Protein AF-A0A151ISH1-F1 (afdb_monomer)

Secondary structure (DSSP, 8-state):
--------PPPEEEE-TT-EEEEEEEES-TT-SEEEE-----STTEEE--EEEEEETTEEEEEEEE-SSS-EEEE--EE-PBPHHHHHH--SSS----------SHHHHHHHHHHTTSS-----PPPP-------------------------------------------S--S-----------TT--EEEEEE-S-GGG--SEEEEEEETT--B-SHHHHHHHHTT-S----SPPTT-EEEEEEGGGEEEEEEEEESSTTS---HHHHHHHHHHHHHHHHHTT-SEEEEE---BTTB-HHHHHHHHHHHHTTS-EEEEEE--------GGGGGGG-

Sequence (339 aa):
MTREQILFRTPRGDYSTRSRSTFYLRVKNNDITTG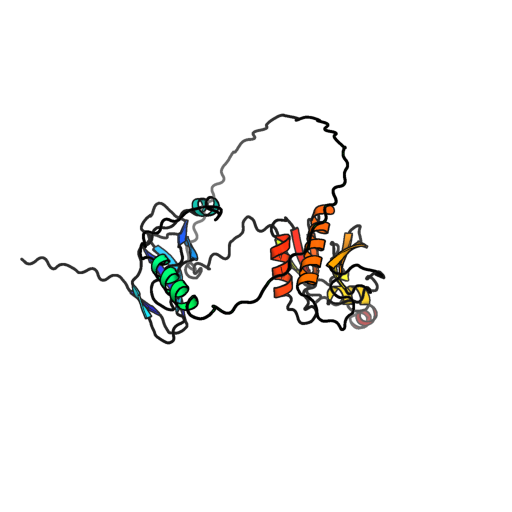YVPSLSVCDGIYLGDALVTNRDGKAFLQIINTTDAEKEIAVPSIQLREVESIYRNRPGKTNINIVQRRDRNAMIGEIRQLLRRDNDAEIDEPKSTDNLNKNGDELGVSNNNIPEVNDNGTKTKLTTDTTYDSDTESEELFNAVNIPFDFQPDNVNITFLPTRDNIASRKDNIVIFITARGEALDKGAKALADAKLLPVISNAILGRARVLPYKNNKQLIALVIKNNTKEILDKEILDESIHSLLDVVKELSLESLSICNSEIDGRTWDDIRKRIHNILYNNKITIKVCKNEIVISQIDQRKDII

InterPro domains:
  IPR043472 Macro domain-like [G3DSA:3.40.220.10] (189-324)

Foldseek 3Di:
DDPPPPPPDFDKDKDAEQDKDKDKAFEPDPVDQKAFFDWDCQDPQKTDGPFIFGQDPRMTIDMIGRHHNDMDITGHYYDYGHHPVVVVVPDPPDDPPPDPDDDDPPVVVVVVVVVVPPPDDDDDDDDDDDDDDDDDDDDDDDDDDDDDDDDDDDDDDDDDDDDDDDDDDDDDDPPDPRPDGCPPPPPQQLEAEAEDQDQLCPDPAAEEAEAALQQHGFWPNSVSCVVVVNRDGHHRHDQLAWDWDQHPPRHIHTYQHQHNDPPDAGDPVSLLSSLLNVLVVCVVVVGQEYEYELGDGRNRHSVVSVVSNCVNNRNHNHYYYYHPNNDDDPDPVVVVVVD

Organism: NCBI:txid471704

Solvent-accessible surface area (backbone atoms only — not comparable to full-atom values): 21203 Å² total; per-residue (Å²): 138,82,82,79,78,81,75,79,74,76,62,66,48,81,40,57,48,64,34,76,46,84,43,63,35,36,43,72,52,75,88,50,54,58,23,34,36,65,72,44,88,80,51,92,55,40,49,36,54,69,32,61,31,53,47,56,94,42,29,29,56,41,59,34,36,32,70,36,94,52,69,44,79,44,70,62,51,76,45,69,65,39,58,62,70,62,54,71,75,58,58,94,76,85,76,87,77,83,69,92,67,92,71,76,70,68,62,61,59,54,55,58,58,58,68,72,67,74,82,79,91,75,92,78,89,83,84,88,81,83,88,82,88,82,89,83,83,88,85,89,84,89,80,88,84,91,83,82,90,78,84,78,86,90,82,90,82,83,91,84,78,89,84,89,77,91,75,93,75,92,78,90,82,90,81,74,84,66,70,65,74,60,69,71,81,53,95,73,60,27,54,45,79,44,81,40,55,50,33,66,73,76,55,91,52,26,37,44,34,36,22,22,20,66,47,47,60,55,27,62,37,30,42,50,21,46,78,68,71,67,54,76,94,42,70,86,47,55,70,24,33,49,45,80,40,91,35,76,92,89,24,40,36,37,38,25,12,44,33,76,46,91,86,60,80,72,50,67,65,36,45,51,38,14,50,50,33,43,46,51,50,35,60,76,67,64,45,56,52,36,33,34,48,66,40,53,46,86,89,40,52,41,68,60,52,50,52,51,52,47,69,72,42,46,91,39,71,27,38,41,34,33,20,59,53,68,53,74,82,76,56,75,78,69,57,65,80,76,112

Radius of gyration: 31.7 Å; Cα contacts (8 Å, |Δi|>4): 493; chains: 1; bounding box: 77×88×98 Å

Mean predicted aligned error: 19.07 Å

Nearest PDB structures (foldseek):
  4j4z-assembly1_A  TM=7.016E-01  e=1.456E-07  synthetic construct
  4jgk-assembly3_C  TM=7.025E-01  e=2.222E-07  synthetic construct
  4etj-assembly1_A-2  TM=6.503E-01  e=1.076E-07  synthetic construct
  4jll-assembly1_A  TM=6.738E-01  e=6.597E-07  synthetic construct
  2dx6-assembly2_B  TM=6.724E-01  e=6.176E-06  Thermus thermophilus HB8

Structure (mmCIF, N/CA/C/O backbone):
data_AF-A0A151ISH1-F1
#
_entry.id   AF-A0A151ISH1-F1
#
loop_
_atom_site.group_PDB
_atom_site.id
_atom_site.type_symbol
_atom_site.label_atom_id
_atom_site.label_alt_id
_atom_site.label_comp_id
_atom_site.label_asym_id
_atom_site.label_entity_id
_atom_site.label_seq_id
_atom_site.pdbx_PDB_ins_code
_atom_site.Cartn_x
_atom_site.Cartn_y
_atom_site.Cartn_z
_atom_site.occupancy
_atom_site.B_iso_or_equiv
_atom_site.auth_seq_id
_atom_site.auth_comp_id
_atom_site.auth_asym_id
_atom_site.auth_atom_id
_atom_site.pdbx_PDB_model_num
ATOM 1 N N . MET A 1 1 ? -8.326 -1.718 -73.843 1.00 41.97 1 MET A N 1
ATOM 2 C CA . MET A 1 1 ? -8.793 -1.210 -72.535 1.00 41.97 1 MET A CA 1
ATOM 3 C C . MET A 1 1 ? -8.222 -2.098 -71.442 1.00 41.97 1 MET A C 1
ATOM 5 O O . MET A 1 1 ? -8.742 -3.176 -71.190 1.00 41.97 1 MET A O 1
ATOM 9 N N . THR A 1 2 ? -7.089 -1.701 -70.877 1.00 47.50 2 THR A N 1
ATOM 10 C CA . THR A 1 2 ? -6.379 -2.403 -69.801 1.00 47.50 2 THR A CA 1
ATOM 11 C C . THR A 1 2 ? -6.976 -1.986 -68.457 1.00 47.50 2 THR A C 1
ATOM 13 O O . THR A 1 2 ? -7.017 -0.802 -68.141 1.00 47.50 2 THR A O 1
ATOM 16 N N . ARG A 1 3 ? -7.480 -2.953 -67.678 1.00 47.38 3 ARG A N 1
ATOM 17 C CA . ARG A 1 3 ? -7.888 -2.746 -66.280 1.00 47.38 3 ARG A CA 1
ATOM 18 C C . ARG A 1 3 ? -6.632 -2.463 -65.456 1.00 47.38 3 ARG A C 1
ATOM 20 O O . ARG A 1 3 ? -5.875 -3.389 -65.176 1.00 47.38 3 ARG A O 1
ATOM 27 N N . GLU A 1 4 ? -6.418 -1.208 -65.078 1.00 49.31 4 GLU A N 1
ATOM 28 C CA . GLU A 1 4 ? -5.463 -0.868 -64.026 1.00 49.31 4 GLU A CA 1
ATOM 29 C C . GLU A 1 4 ? -5.908 -1.546 -62.725 1.00 49.31 4 GLU A C 1
ATOM 31 O O . GLU A 1 4 ? -6.968 -1.257 -62.167 1.00 49.31 4 GLU A O 1
ATOM 36 N N . GLN A 1 5 ? -5.113 -2.511 -62.265 1.00 46.50 5 GLN A N 1
ATOM 37 C CA . GLN A 1 5 ? -5.239 -3.056 -60.923 1.00 46.50 5 GLN A CA 1
ATOM 38 C C . GLN A 1 5 ? -4.753 -1.981 -59.952 1.00 46.50 5 GLN A C 1
ATOM 40 O O . GLN A 1 5 ? -3.552 -1.785 -59.775 1.00 46.50 5 GLN A O 1
ATOM 45 N N . ILE A 1 6 ? -5.693 -1.262 -59.339 1.00 46.28 6 ILE A N 1
ATOM 46 C CA . ILE A 1 6 ? -5.400 -0.342 -58.241 1.00 46.28 6 ILE A CA 1
ATOM 47 C C . ILE A 1 6 ? -4.913 -1.195 -57.065 1.00 46.28 6 ILE A C 1
ATOM 49 O O . ILE A 1 6 ? -5.695 -1.832 -56.359 1.00 46.28 6 ILE A O 1
ATOM 53 N N . LEU A 1 7 ? -3.593 -1.263 -56.897 1.00 53.75 7 LEU A N 1
ATOM 54 C CA . LEU A 1 7 ? -2.949 -1.927 -55.774 1.00 53.75 7 LEU A CA 1
ATOM 55 C C . LEU A 1 7 ? -3.233 -1.099 -54.516 1.00 53.75 7 LEU A C 1
ATOM 57 O O . LEU A 1 7 ? -2.567 -0.095 -54.260 1.00 53.75 7 LEU A O 1
ATOM 61 N N . PHE A 1 8 ? -4.242 -1.497 -53.742 1.00 54.19 8 PHE A N 1
ATOM 62 C CA . PHE A 1 8 ? -4.553 -0.873 -52.459 1.00 54.19 8 PHE A CA 1
ATOM 63 C C . PHE A 1 8 ? -3.356 -1.039 -51.517 1.00 54.19 8 PHE A C 1
ATOM 65 O O . PHE A 1 8 ? -3.150 -2.098 -50.921 1.00 54.19 8 PHE A O 1
ATOM 72 N N . ARG A 1 9 ? -2.533 0.007 -51.401 1.00 69.56 9 ARG A N 1
ATOM 73 C CA . ARG A 1 9 ? -1.452 0.050 -50.418 1.00 69.56 9 ARG A CA 1
ATOM 74 C C . ARG A 1 9 ? -2.083 0.032 -49.031 1.00 69.56 9 ARG A C 1
ATOM 76 O O . ARG A 1 9 ? -2.876 0.907 -48.691 1.00 69.56 9 ARG A O 1
ATOM 83 N N . THR A 1 10 ? -1.742 -0.978 -48.237 1.00 77.19 10 THR A N 1
ATOM 84 C CA . THR A 1 10 ? -2.112 -1.014 -46.821 1.00 77.19 10 THR A CA 1
ATOM 85 C C . THR A 1 10 ? -1.559 0.241 -46.145 1.00 77.19 10 THR A C 1
ATOM 87 O O . THR A 1 10 ? -0.374 0.522 -46.338 1.00 77.19 10 THR A O 1
ATOM 90 N N . PRO A 1 11 ? -2.366 0.991 -45.374 1.00 82.31 11 PRO A N 1
ATOM 91 C CA . PRO A 1 11 ? -1.869 2.146 -44.639 1.00 82.31 11 PRO A CA 1
ATOM 92 C C . PRO A 1 11 ? -0.739 1.734 -43.689 1.00 82.31 11 PRO A C 1
ATOM 94 O O . PRO A 1 11 ? -0.739 0.625 -43.139 1.00 82.31 11 PRO A O 1
ATOM 97 N N . ARG A 1 12 ? 0.229 2.631 -43.525 1.00 88.00 12 ARG A N 1
ATOM 98 C CA . ARG A 1 12 ? 1.416 2.452 -42.689 1.00 88.00 12 ARG A CA 1
ATOM 99 C C . ARG A 1 12 ? 1.575 3.658 -41.769 1.00 88.00 12 ARG A C 1
ATOM 101 O O . ARG A 1 12 ? 1.079 4.734 -42.097 1.00 88.00 12 ARG A O 1
ATOM 108 N N . GLY A 1 13 ? 2.198 3.449 -40.616 1.00 81.62 13 GLY A N 1
ATOM 109 C CA . GLY A 1 13 ? 2.557 4.509 -39.675 1.00 81.62 13 GLY A CA 1
ATOM 110 C C . GLY A 1 13 ? 4.050 4.479 -39.375 1.00 81.62 13 GLY A C 1
ATOM 111 O O . GLY A 1 13 ? 4.615 3.391 -39.251 1.00 81.62 13 GLY A O 1
ATOM 112 N N . ASP A 1 14 ? 4.649 5.659 -39.246 1.00 87.00 14 ASP A N 1
ATOM 113 C CA . ASP A 1 14 ? 6.049 5.839 -38.865 1.00 87.00 14 ASP A CA 1
ATOM 114 C C . ASP A 1 14 ? 6.151 6.100 -37.361 1.00 87.00 14 ASP A C 1
ATOM 116 O O . ASP A 1 14 ? 5.430 6.934 -36.808 1.00 87.00 14 ASP A O 1
ATOM 120 N N . TYR A 1 15 ? 7.047 5.373 -36.695 1.00 88.81 15 TYR A N 1
ATOM 121 C CA . TYR A 1 15 ? 7.236 5.447 -35.249 1.00 88.81 15 TYR A CA 1
ATOM 122 C C . TYR A 1 15 ? 8.663 5.836 -34.912 1.00 88.81 15 TYR A C 1
ATOM 124 O O . TYR A 1 15 ? 9.599 5.077 -35.180 1.00 88.81 15 TYR A O 1
ATOM 132 N N . SER A 1 16 ? 8.813 6.991 -34.262 1.00 90.75 16 SER A N 1
ATOM 133 C CA . SER A 1 16 ? 10.104 7.495 -33.799 1.00 90.75 16 SER A CA 1
ATOM 134 C C . SER A 1 16 ? 10.789 6.521 -32.837 1.00 90.75 16 SER A C 1
ATOM 136 O O . SER A 1 16 ? 10.149 5.690 -32.181 1.00 90.75 16 SER A O 1
ATOM 138 N N . THR A 1 17 ? 12.108 6.638 -32.733 1.00 92.88 17 THR A N 1
ATOM 139 C CA . THR A 1 17 ? 12.945 5.850 -31.819 1.00 92.88 17 THR A CA 1
ATOM 140 C C . THR A 1 17 ? 12.485 5.995 -30.370 1.00 92.88 17 THR A C 1
ATOM 142 O O . THR A 1 17 ? 12.174 7.110 -29.947 1.00 92.88 17 THR A O 1
ATOM 145 N N . ARG A 1 18 ? 12.494 4.907 -29.589 1.00 92.06 18 ARG A N 1
ATOM 146 C CA . ARG A 1 18 ? 12.176 4.929 -28.142 1.00 92.06 18 ARG A CA 1
ATOM 147 C C . ARG A 1 18 ? 10.871 5.662 -27.784 1.00 92.06 18 ARG A C 1
ATOM 149 O O . ARG A 1 18 ? 10.795 6.337 -26.758 1.00 92.06 18 ARG A O 1
ATOM 156 N N . SER A 1 19 ? 9.857 5.572 -28.640 1.00 94.75 19 SER A N 1
ATOM 157 C CA . SER A 1 19 ? 8.626 6.354 -28.516 1.00 94.75 19 SER A CA 1
ATOM 158 C C . SER A 1 19 ? 7.434 5.520 -28.049 1.00 94.75 19 SER A C 1
ATOM 160 O O . SER A 1 19 ? 7.403 4.291 -28.158 1.00 94.75 19 SER A O 1
ATOM 162 N N . ARG A 1 20 ? 6.424 6.226 -27.535 1.00 93.75 20 ARG A N 1
ATOM 163 C CA . ARG A 1 20 ? 5.087 5.705 -27.245 1.00 93.75 20 ARG A CA 1
ATOM 164 C C . ARG A 1 20 ? 4.090 6.535 -28.039 1.00 93.75 20 ARG A C 1
ATOM 166 O O . ARG A 1 20 ? 4.116 7.762 -27.968 1.00 93.75 20 ARG A O 1
ATOM 173 N N . SER A 1 21 ? 3.220 5.887 -28.799 1.00 93.44 21 SER A N 1
ATOM 174 C CA . SER A 1 21 ? 2.245 6.576 -29.652 1.00 93.44 21 SER A CA 1
ATOM 175 C C . SER A 1 21 ? 0.922 5.821 -29.696 1.00 93.44 21 SER A C 1
ATOM 177 O O . SER A 1 21 ? 0.848 4.657 -29.303 1.00 93.44 21 SER A O 1
ATOM 179 N N . THR A 1 22 ? -0.137 6.477 -30.167 1.00 93.88 22 THR A N 1
ATOM 180 C CA . THR A 1 22 ? -1.423 5.820 -30.432 1.00 93.88 22 THR A CA 1
ATOM 181 C C . THR A 1 22 ? -1.407 5.238 -31.842 1.00 93.88 22 THR A C 1
ATOM 183 O O . THR A 1 22 ? -1.098 5.932 -32.807 1.00 93.88 22 THR A O 1
ATOM 186 N N . PHE A 1 23 ? -1.760 3.964 -31.969 1.00 94.81 23 PHE A N 1
ATOM 187 C CA . PHE A 1 23 ? -1.898 3.250 -33.231 1.00 94.81 23 PHE A CA 1
ATOM 188 C C . PHE A 1 23 ? -3.287 2.636 -33.326 1.00 94.81 23 PHE A C 1
ATOM 190 O O . PHE A 1 23 ? -3.885 2.285 -32.309 1.00 94.81 23 PHE A O 1
ATOM 197 N N . TYR A 1 24 ? -3.806 2.492 -34.541 1.00 96.44 24 TYR A N 1
ATOM 198 C CA . TYR A 1 24 ? -5.066 1.794 -34.750 1.00 96.44 24 TYR A CA 1
ATOM 199 C C . TYR A 1 24 ? -4.848 0.462 -35.462 1.00 96.44 24 TYR A C 1
ATOM 201 O O . TYR A 1 24 ? -3.970 0.314 -36.308 1.00 96.44 24 TYR A O 1
ATOM 209 N N . LEU A 1 25 ? -5.692 -0.502 -35.124 1.00 96.44 25 LEU A N 1
ATOM 210 C CA . LEU A 1 25 ? -5.828 -1.793 -35.777 1.00 96.44 25 LEU A CA 1
ATOM 211 C C . LEU A 1 25 ? -7.143 -1.828 -36.552 1.00 96.44 25 LEU A C 1
ATOM 213 O O . LEU A 1 25 ? -8.118 -1.198 -36.145 1.00 96.44 25 LEU A O 1
ATOM 217 N N . ARG A 1 26 ? -7.200 -2.603 -37.637 1.00 97.06 26 ARG A N 1
ATOM 218 C CA . ARG A 1 26 ? -8.461 -2.899 -38.335 1.00 97.06 26 ARG A CA 1
ATOM 219 C C . ARG A 1 26 ? -9.146 -4.088 -37.665 1.00 97.06 26 ARG A C 1
ATOM 221 O O . ARG A 1 26 ? -8.558 -5.164 -37.594 1.00 97.06 26 ARG A O 1
ATOM 228 N N . VAL A 1 27 ? -10.376 -3.918 -37.205 1.00 97.50 27 VAL A N 1
ATOM 229 C CA . VAL A 1 27 ? -11.175 -4.985 -36.595 1.00 97.50 27 VAL A CA 1
ATOM 230 C C . VAL A 1 27 ? -11.974 -5.697 -37.685 1.00 97.50 27 VAL A C 1
ATOM 232 O O . VAL A 1 27 ? -12.597 -5.054 -38.524 1.00 97.50 27 VAL A O 1
ATOM 235 N N . LYS A 1 28 ? -11.913 -7.032 -37.720 1.00 97.19 28 LYS A N 1
ATOM 236 C CA . LYS A 1 28 ? -12.633 -7.852 -38.711 1.00 97.19 28 LYS A CA 1
ATOM 237 C C . LYS A 1 28 ? -14.055 -8.215 -38.276 1.00 97.19 28 LYS A C 1
ATOM 239 O O . LYS A 1 28 ? -14.901 -8.432 -39.134 1.00 97.19 28 LYS A O 1
ATOM 244 N N . ASN A 1 29 ? -14.294 -8.342 -36.974 1.00 96.19 29 ASN A N 1
ATOM 245 C CA . ASN A 1 29 ? -15.567 -8.745 -36.380 1.00 96.19 29 ASN A CA 1
ATOM 246 C C . ASN A 1 29 ? -16.274 -7.531 -35.766 1.00 96.19 29 ASN A C 1
ATOM 248 O O . ASN A 1 29 ? -16.005 -7.137 -34.633 1.00 96.19 29 ASN A O 1
ATOM 252 N N . ASN A 1 30 ? -17.138 -6.901 -36.565 1.00 92.75 30 ASN A N 1
ATOM 253 C CA . ASN A 1 30 ? -17.830 -5.658 -36.203 1.00 92.75 30 ASN A CA 1
ATOM 254 C C . ASN A 1 30 ? -18.978 -5.851 -35.205 1.00 92.75 30 ASN A C 1
ATOM 256 O O . ASN A 1 30 ? -19.480 -4.876 -34.662 1.00 92.75 30 ASN A O 1
ATOM 260 N N . ASP A 1 31 ? -19.374 -7.095 -34.965 1.00 95.12 31 ASP A N 1
ATOM 261 C CA . ASP A 1 31 ? -20.353 -7.515 -33.966 1.00 95.12 31 ASP A CA 1
ATOM 262 C C . ASP A 1 31 ? -19.853 -7.331 -32.523 1.00 95.12 31 ASP A C 1
ATOM 264 O O . ASP A 1 31 ? -20.660 -7.203 -31.605 1.00 95.12 31 ASP A O 1
ATOM 268 N N . ILE A 1 32 ? -18.534 -7.254 -32.319 1.00 93.50 32 ILE A N 1
ATOM 269 C CA . ILE A 1 32 ? -17.939 -7.042 -30.999 1.00 93.50 32 ILE A CA 1
ATOM 270 C C . ILE A 1 32 ? -17.615 -5.562 -30.797 1.00 93.50 32 ILE A C 1
ATOM 272 O O . ILE A 1 32 ? -16.669 -5.033 -31.388 1.00 93.50 32 ILE A O 1
ATOM 276 N N . THR A 1 33 ? -18.358 -4.914 -29.896 1.00 95.19 33 THR A N 1
ATOM 277 C CA . THR A 1 33 ? -18.120 -3.516 -29.499 1.00 95.19 33 THR A CA 1
ATOM 278 C C . THR A 1 33 ? -16.860 -3.366 -28.650 1.00 95.19 33 THR A C 1
ATOM 280 O O . THR A 1 33 ? -16.077 -2.453 -28.881 1.00 95.19 33 THR A O 1
ATOM 283 N N . THR A 1 34 ? -16.622 -4.266 -27.693 1.00 93.94 34 THR A N 1
ATOM 284 C CA . THR A 1 34 ? -15.446 -4.228 -26.809 1.00 93.94 34 THR A CA 1
ATOM 285 C C . THR A 1 34 ? -14.845 -5.619 -26.695 1.00 93.94 34 THR A C 1
ATOM 287 O O . THR A 1 34 ? -15.553 -6.586 -26.425 1.00 93.94 34 THR A O 1
ATOM 290 N N . GLY A 1 35 ? -13.532 -5.735 -26.877 1.00 95.06 35 GLY A N 1
ATOM 291 C CA . GLY A 1 35 ? -12.851 -7.019 -26.780 1.00 95.06 35 GLY A CA 1
ATOM 292 C C . GLY A 1 35 ? -11.350 -6.888 -26.587 1.00 95.06 35 GLY A C 1
ATOM 293 O O . GLY A 1 35 ? -10.783 -5.800 -26.604 1.00 95.06 35 GLY A O 1
ATOM 294 N N . TYR A 1 36 ? -10.703 -8.019 -26.351 1.00 95.75 36 TYR A N 1
ATOM 295 C CA . TYR A 1 36 ? -9.280 -8.085 -26.054 1.00 95.75 36 TYR A CA 1
ATOM 296 C C . TYR A 1 36 ? -8.455 -8.294 -27.320 1.00 95.75 36 TYR A C 1
ATOM 298 O O . TYR A 1 36 ? -8.771 -9.142 -28.165 1.00 95.75 36 TYR A O 1
ATOM 306 N N . VAL A 1 37 ? -7.358 -7.548 -27.407 1.00 96.31 37 VAL A N 1
ATOM 307 C CA . VAL A 1 37 ? -6.310 -7.715 -28.410 1.00 96.31 37 VAL A CA 1
ATOM 308 C C . VAL A 1 37 ? -5.146 -8.458 -27.761 1.00 96.31 37 VAL A C 1
ATOM 310 O O . VAL A 1 37 ? -4.520 -7.900 -26.860 1.00 96.31 37 VAL A O 1
ATOM 313 N N . PRO A 1 38 ? -4.813 -9.688 -28.197 1.00 94.44 38 PRO A N 1
ATOM 314 C CA . PRO A 1 38 ? -3.626 -10.374 -27.696 1.00 94.44 38 PRO A CA 1
ATOM 315 C C . PRO A 1 38 ? -2.356 -9.615 -28.082 1.00 94.44 38 PRO A C 1
ATOM 317 O O . PRO A 1 38 ? -2.368 -8.819 -29.019 1.00 94.44 38 PRO A O 1
ATOM 320 N N . SER A 1 39 ? -1.253 -9.884 -27.386 1.00 94.81 39 SER A N 1
ATOM 321 C CA . SER A 1 39 ? 0.058 -9.364 -27.786 1.00 94.81 39 SER A CA 1
ATOM 322 C C . SER A 1 39 ? 0.362 -9.731 -29.245 1.00 94.81 39 SER A C 1
ATOM 324 O O . SER A 1 39 ? 0.258 -10.896 -29.645 1.00 94.81 39 SER A O 1
ATOM 326 N N . LEU A 1 40 ? 0.684 -8.720 -30.052 1.00 94.50 40 LEU A N 1
ATOM 327 C CA . LEU A 1 40 ? 0.971 -8.839 -31.475 1.00 94.50 40 LEU A CA 1
ATOM 328 C C . LEU A 1 40 ? 2.472 -8.654 -31.692 1.00 94.50 40 LEU A C 1
ATOM 330 O O . LEU A 1 40 ? 3.019 -7.579 -31.455 1.00 94.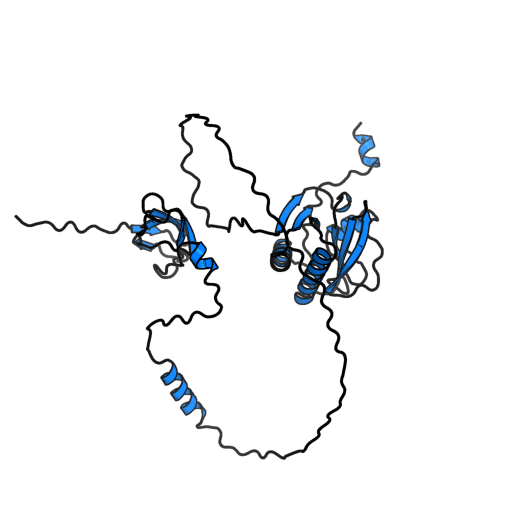50 40 LEU A O 1
ATOM 334 N N . SER A 1 41 ? 3.134 -9.684 -32.211 1.00 90.88 41 SER A N 1
ATOM 335 C CA . SER A 1 41 ? 4.513 -9.567 -32.685 1.00 90.88 41 SER A CA 1
ATOM 336 C C . SER A 1 41 ? 4.495 -9.020 -34.113 1.00 90.88 41 SER A C 1
ATOM 338 O O . SER A 1 41 ? 4.285 -9.765 -35.068 1.00 90.88 41 SER A O 1
ATOM 340 N N . VAL A 1 42 ? 4.612 -7.695 -34.250 1.00 91.69 42 VAL A N 1
ATOM 341 C CA . VAL A 1 42 ? 4.577 -7.024 -35.563 1.00 91.69 42 VAL A CA 1
ATOM 342 C C . VAL A 1 42 ? 5.981 -6.877 -36.150 1.00 91.69 42 VAL A C 1
ATOM 344 O O . VAL A 1 42 ? 6.186 -7.163 -37.326 1.00 91.69 42 VAL A O 1
ATOM 347 N N . CYS A 1 43 ? 6.951 -6.461 -35.333 1.00 91.75 43 CYS A N 1
ATOM 348 C CA . CYS A 1 43 ? 8.381 -6.535 -35.631 1.00 91.75 43 CYS A CA 1
ATOM 349 C C . CYS A 1 43 ? 9.206 -6.436 -34.336 1.00 91.75 43 CYS A C 1
ATOM 351 O O . CYS A 1 43 ? 8.672 -6.106 -33.274 1.00 91.75 43 CYS A O 1
ATOM 353 N N . ASP A 1 44 ? 10.501 -6.739 -34.422 1.00 95.00 44 ASP A N 1
ATOM 354 C CA . ASP A 1 44 ? 11.388 -6.770 -33.258 1.00 95.00 44 ASP A CA 1
ATOM 355 C C . ASP A 1 44 ? 11.500 -5.402 -32.576 1.00 95.00 44 ASP A C 1
ATOM 357 O O . ASP A 1 44 ? 11.746 -4.376 -33.217 1.00 95.00 44 ASP A O 1
ATOM 361 N N . GLY A 1 45 ? 11.337 -5.407 -31.250 1.00 93.56 45 GLY A N 1
ATOM 362 C CA . GLY A 1 45 ? 11.387 -4.205 -30.416 1.00 93.56 45 GLY A CA 1
ATOM 363 C C . GLY A 1 45 ? 10.151 -3.306 -30.510 1.00 93.56 45 GLY A C 1
ATOM 364 O O . GLY A 1 45 ? 10.179 -2.192 -29.991 1.00 93.56 45 GLY A O 1
ATOM 365 N N . ILE A 1 46 ? 9.069 -3.773 -31.140 1.00 95.88 46 ILE A N 1
ATOM 366 C CA . ILE A 1 46 ? 7.758 -3.127 -31.089 1.00 95.88 46 ILE A CA 1
ATOM 367 C C . ILE A 1 46 ? 6.818 -3.933 -30.199 1.00 95.88 46 ILE A C 1
ATOM 369 O O . ILE A 1 46 ? 6.592 -5.120 -30.432 1.00 95.88 46 ILE A O 1
ATOM 373 N N . TYR A 1 47 ? 6.203 -3.256 -29.233 1.00 95.62 47 TYR A N 1
ATOM 374 C CA . TYR A 1 47 ? 5.174 -3.825 -28.368 1.00 95.62 47 TYR A CA 1
ATOM 375 C C . TYR A 1 47 ? 3.810 -3.240 -28.725 1.00 95.62 47 TYR A C 1
ATOM 377 O O . TYR A 1 47 ? 3.636 -2.019 -28.754 1.00 95.62 47 TYR A O 1
ATOM 385 N N . LEU A 1 48 ? 2.852 -4.124 -29.009 1.00 95.31 48 LEU A N 1
ATOM 386 C CA . LEU A 1 48 ? 1.495 -3.783 -29.421 1.00 95.31 48 LEU A CA 1
ATOM 387 C C . LEU A 1 48 ? 0.512 -4.863 -28.953 1.00 95.31 48 LEU A C 1
ATOM 389 O O . LEU A 1 48 ? 0.778 -6.051 -29.120 1.00 95.31 48 LEU A O 1
ATOM 393 N N . GLY A 1 49 ? -0.648 -4.462 -28.435 1.00 94.44 49 GLY A N 1
ATOM 394 C CA . GLY A 1 49 ? -1.679 -5.383 -27.949 1.00 94.44 49 GLY A CA 1
ATOM 395 C C . GLY A 1 49 ? -1.632 -5.564 -26.434 1.00 94.44 49 GLY A C 1
ATOM 396 O O . GLY A 1 49 ? -1.249 -4.642 -25.724 1.00 94.44 49 GLY A O 1
ATOM 397 N N . ASP A 1 50 ? -2.077 -6.732 -25.969 1.00 93.00 50 ASP A N 1
ATOM 398 C CA . ASP A 1 50 ? -2.339 -7.032 -24.552 1.00 93.00 50 ASP A CA 1
ATOM 399 C C . ASP A 1 50 ? -3.235 -5.976 -23.884 1.00 93.00 50 ASP A C 1
ATOM 401 O O . ASP A 1 50 ? -2.961 -5.456 -22.806 1.00 93.00 50 ASP A O 1
ATOM 405 N N . ALA A 1 51 ? -4.302 -5.605 -24.592 1.00 93.88 51 ALA A N 1
ATOM 406 C CA . ALA A 1 51 ? -5.168 -4.503 -24.209 1.00 93.88 51 ALA A CA 1
ATOM 407 C C . ALA A 1 51 ? -6.631 -4.826 -24.501 1.00 93.88 51 ALA A C 1
ATOM 409 O O . ALA A 1 51 ? -6.962 -5.432 -25.526 1.00 93.88 51 ALA A O 1
ATOM 410 N N . LEU A 1 52 ? -7.515 -4.370 -23.614 1.00 93.62 52 LEU A N 1
ATOM 411 C CA . LEU A 1 52 ? -8.933 -4.269 -23.915 1.00 93.62 52 LEU A CA 1
ATOM 412 C C . LEU A 1 52 ? -9.172 -3.021 -24.762 1.00 93.62 52 LEU A C 1
ATOM 414 O O . LEU A 1 52 ? -8.695 -1.937 -24.431 1.00 93.62 52 LEU A O 1
ATOM 418 N N . VAL A 1 53 ? -9.899 -3.179 -25.861 1.00 95.38 53 VAL A N 1
ATOM 419 C CA . VAL A 1 53 ? -10.157 -2.102 -26.813 1.00 95.38 53 VAL A CA 1
ATOM 420 C C . VAL A 1 53 ? -11.626 -2.067 -27.189 1.00 95.38 53 VAL A C 1
ATOM 422 O O . VAL A 1 53 ? -12.297 -3.097 -27.254 1.00 95.38 53 VAL A O 1
ATOM 425 N N . THR A 1 54 ? -12.104 -0.870 -27.497 1.00 95.31 54 THR A N 1
ATOM 426 C CA . THR A 1 54 ? -13.410 -0.665 -28.122 1.00 95.31 54 THR A CA 1
ATOM 427 C C . THR A 1 54 ? -13.232 -0.588 -29.633 1.00 95.31 54 THR A C 1
ATOM 429 O O . THR A 1 54 ? -12.395 0.173 -30.127 1.00 95.31 54 THR A O 1
ATOM 432 N N . ASN A 1 55 ? -14.020 -1.371 -30.361 1.00 96.62 55 ASN A N 1
ATOM 433 C CA . ASN A 1 55 ? -14.188 -1.248 -31.796 1.00 96.62 55 ASN A CA 1
ATOM 434 C C . ASN A 1 55 ? -15.025 0.001 -32.101 1.00 96.62 55 ASN A C 1
ATOM 436 O O . ASN A 1 55 ? -16.197 0.076 -31.744 1.00 96.62 55 ASN A O 1
ATOM 440 N N . ARG A 1 56 ? -14.412 0.984 -32.754 1.00 95.19 56 ARG A N 1
ATOM 441 C CA . ARG A 1 56 ? -15.060 2.196 -33.258 1.00 95.19 56 ARG A CA 1
ATOM 442 C C . ARG A 1 56 ? -14.991 2.151 -34.778 1.00 95.19 56 ARG A C 1
ATOM 444 O O . ARG A 1 56 ? -13.917 2.333 -35.350 1.00 95.19 56 ARG A O 1
ATOM 451 N N . ASP A 1 57 ? -16.112 1.825 -35.413 1.00 95.00 57 ASP A N 1
ATOM 452 C CA . ASP A 1 57 ? -16.255 1.774 -36.875 1.00 95.00 57 ASP A CA 1
ATOM 453 C C . ASP A 1 57 ? -15.228 0.867 -37.578 1.00 95.00 57 ASP A C 1
ATOM 455 O O . ASP A 1 57 ? -14.595 1.232 -38.572 1.00 95.00 57 ASP A O 1
ATOM 459 N N . GLY A 1 58 ? -15.011 -0.332 -37.031 1.00 96.19 58 GLY A N 1
ATOM 460 C CA . GLY A 1 58 ? -14.044 -1.294 -37.565 1.00 96.19 58 GLY A CA 1
ATOM 461 C C . GLY A 1 58 ? -12.587 -0.952 -37.236 1.00 96.19 58 GLY A C 1
ATOM 462 O O . GLY A 1 58 ? -11.672 -1.509 -37.852 1.00 96.19 58 GLY A O 1
ATOM 463 N N . LYS A 1 59 ? -12.337 -0.037 -36.290 1.00 97.50 59 LYS A N 1
ATOM 464 C CA . LYS A 1 59 ? -10.997 0.338 -35.823 1.00 97.50 59 LYS A CA 1
ATOM 465 C C . LYS A 1 59 ? -10.880 0.205 -34.311 1.00 97.50 59 LYS A C 1
ATOM 467 O O . LYS A 1 59 ? -11.759 0.617 -33.566 1.00 97.50 59 LYS A O 1
ATOM 472 N N . ALA A 1 60 ? -9.746 -0.304 -33.850 1.00 96.62 60 ALA A N 1
ATOM 473 C CA . ALA A 1 60 ? -9.395 -0.333 -32.434 1.00 96.62 60 ALA A CA 1
ATOM 474 C C . ALA A 1 60 ? -8.124 0.480 -32.205 1.00 96.62 60 ALA A C 1
ATOM 476 O O . ALA A 1 60 ? -7.124 0.226 -32.868 1.00 96.62 60 ALA A O 1
ATOM 477 N N . PHE A 1 61 ? -8.147 1.434 -31.276 1.00 96.44 61 PHE A N 1
ATOM 478 C CA . PHE A 1 61 ? -6.996 2.283 -30.953 1.00 96.44 61 PHE A CA 1
ATOM 479 C C . PHE A 1 61 ? -6.300 1.774 -29.695 1.00 96.44 61 PHE A C 1
ATOM 481 O O . PHE A 1 61 ? -6.950 1.552 -28.673 1.00 96.44 61 PHE A O 1
ATOM 488 N N . LEU A 1 62 ? -4.989 1.591 -29.775 1.00 95.38 62 LEU A N 1
ATOM 489 C CA . LEU A 1 62 ? -4.141 1.076 -28.707 1.00 95.38 62 LEU A CA 1
ATOM 490 C C . LEU A 1 62 ? -2.782 1.768 -28.747 1.00 95.38 62 LEU A C 1
ATOM 492 O O . LEU A 1 62 ? -2.401 2.391 -29.737 1.00 95.38 62 LEU A O 1
ATOM 496 N N . GLN A 1 63 ? -2.049 1.671 -27.648 1.00 95.94 63 GLN A N 1
ATOM 497 C CA . GLN A 1 63 ? -0.705 2.212 -27.598 1.00 95.94 63 GLN A CA 1
ATOM 498 C C . GLN A 1 63 ? 0.300 1.244 -28.201 1.00 95.94 63 GLN A C 1
ATOM 500 O O . GLN A 1 63 ? 0.246 0.036 -27.977 1.00 95.94 63 GLN A O 1
ATOM 505 N N . ILE A 1 64 ? 1.230 1.820 -28.946 1.00 95.38 64 ILE A N 1
ATOM 506 C CA . ILE A 1 64 ? 2.387 1.141 -29.495 1.00 95.38 64 ILE A CA 1
ATOM 507 C C . ILE A 1 64 ? 3.640 1.714 -28.850 1.00 95.38 64 ILE A C 1
ATOM 509 O O . ILE A 1 64 ? 3.737 2.927 -28.637 1.00 95.38 64 ILE A O 1
ATOM 513 N N . ILE A 1 65 ? 4.579 0.838 -28.508 1.00 95.44 65 ILE A N 1
ATOM 514 C CA . ILE A 1 65 ? 5.855 1.219 -27.906 1.00 95.44 65 ILE A CA 1
ATOM 515 C C . ILE A 1 65 ? 6.968 0.717 -28.816 1.00 95.44 65 ILE A C 1
ATOM 517 O O . ILE A 1 65 ? 7.099 -0.490 -29.022 1.00 95.44 65 ILE A O 1
ATOM 521 N N . ASN A 1 66 ? 7.770 1.643 -29.338 1.00 96.69 66 ASN A N 1
ATOM 522 C CA . ASN A 1 66 ? 9.017 1.326 -30.019 1.00 96.69 66 ASN A CA 1
ATOM 523 C C . ASN A 1 66 ? 10.152 1.399 -29.001 1.00 96.69 66 ASN A C 1
ATOM 525 O O . ASN A 1 66 ? 10.419 2.471 -28.473 1.00 96.69 66 ASN A O 1
ATOM 529 N N . THR A 1 67 ? 10.829 0.288 -28.721 1.00 96.44 67 THR A N 1
ATOM 530 C CA . THR A 1 67 ? 11.989 0.256 -27.813 1.00 96.44 67 THR A CA 1
ATOM 531 C C . THR A 1 67 ? 13.323 0.286 -28.550 1.00 96.44 67 THR A C 1
ATOM 533 O O . THR A 1 67 ? 14.369 0.159 -27.919 1.00 96.44 67 THR A O 1
ATOM 536 N N . THR A 1 68 ? 13.310 0.398 -29.878 1.00 96.25 68 THR A N 1
ATOM 537 C CA . THR A 1 68 ? 14.524 0.401 -30.696 1.00 96.25 68 THR A CA 1
ATOM 538 C C . THR A 1 68 ? 15.085 1.811 -30.878 1.00 96.25 68 THR A C 1
ATOM 540 O O . THR A 1 68 ? 14.377 2.813 -30.741 1.00 96.25 68 THR A O 1
ATOM 543 N N . ASP A 1 69 ? 16.370 1.870 -31.229 1.00 95.25 69 ASP A N 1
ATOM 544 C CA . ASP A 1 69 ? 17.089 3.094 -31.608 1.00 95.25 69 ASP A CA 1
ATOM 545 C C . ASP A 1 69 ? 16.901 3.463 -33.088 1.00 95.25 69 ASP A C 1
ATOM 547 O O . ASP A 1 69 ? 17.596 4.330 -33.608 1.00 95.25 69 ASP A O 1
ATOM 551 N N . ALA A 1 70 ? 15.969 2.802 -33.779 1.00 95.12 70 ALA A N 1
ATOM 552 C CA . ALA A 1 70 ? 15.643 3.071 -35.171 1.00 95.12 70 ALA A CA 1
ATOM 553 C C . ALA A 1 70 ? 14.163 3.429 -35.317 1.00 95.12 70 ALA A C 1
ATOM 555 O O . ALA A 1 70 ? 13.299 2.922 -34.594 1.00 95.12 70 ALA A O 1
ATOM 556 N N . GLU A 1 71 ? 13.869 4.311 -36.266 1.00 95.12 71 GLU A N 1
ATOM 557 C CA . GLU A 1 71 ? 12.493 4.548 -36.678 1.00 95.12 71 GLU A CA 1
ATOM 558 C C . GLU A 1 71 ? 11.953 3.300 -37.379 1.00 95.12 71 GLU A C 1
ATOM 560 O O . GLU A 1 71 ? 12.684 2.580 -38.071 1.00 95.12 71 GLU A O 1
ATOM 565 N N . LYS A 1 72 ? 10.675 3.004 -37.149 1.00 94.38 72 LYS A N 1
ATOM 566 C CA . LYS A 1 72 ? 10.024 1.812 -37.692 1.00 94.38 72 LYS A CA 1
ATOM 567 C C . LYS A 1 72 ? 8.747 2.205 -38.411 1.00 94.38 72 LYS A C 1
ATOM 569 O O . LYS A 1 72 ? 7.870 2.825 -37.818 1.00 94.38 72 LYS A O 1
ATOM 574 N N . GLU A 1 73 ? 8.640 1.782 -39.664 1.00 95.25 73 GLU A N 1
ATOM 575 C CA . GLU A 1 73 ? 7.405 1.848 -40.440 1.00 95.25 73 GLU A CA 1
ATOM 576 C C . GLU A 1 73 ? 6.613 0.555 -40.211 1.00 95.25 73 GLU A C 1
ATOM 578 O O . GLU A 1 73 ? 7.128 -0.553 -40.393 1.00 95.25 73 GLU A O 1
ATOM 583 N N . ILE A 1 74 ? 5.355 0.679 -39.789 1.00 92.94 74 ILE A N 1
ATOM 584 C CA . ILE A 1 74 ? 4.525 -0.459 -39.388 1.00 92.94 74 ILE A CA 1
ATOM 585 C C . ILE A 1 74 ? 3.237 -0.470 -40.202 1.00 92.94 74 ILE A C 1
ATOM 587 O O . ILE A 1 74 ? 2.481 0.501 -40.231 1.00 92.94 74 ILE A O 1
ATOM 591 N N . ALA A 1 75 ? 2.964 -1.598 -40.861 1.00 93.88 75 ALA A N 1
ATOM 592 C CA . ALA A 1 75 ? 1.712 -1.806 -41.578 1.00 93.88 75 ALA A CA 1
ATOM 593 C C . ALA A 1 75 ? 0.551 -2.023 -40.602 1.00 93.88 75 ALA A C 1
ATOM 595 O O . ALA A 1 75 ? 0.687 -2.770 -39.637 1.00 93.88 75 ALA A O 1
ATOM 596 N N . VAL A 1 76 ? -0.611 -1.428 -40.892 1.00 95.44 76 VAL A N 1
ATOM 597 C CA . VAL A 1 76 ? -1.816 -1.566 -40.059 1.00 95.44 76 VAL A CA 1
ATOM 598 C C . VAL A 1 76 ? -2.364 -3.006 -40.115 1.00 95.44 76 VAL A C 1
ATOM 600 O O . VAL A 1 76 ? -2.940 -3.407 -41.144 1.00 95.44 76 VAL A O 1
ATOM 603 N N . PRO A 1 77 ? -2.250 -3.794 -39.025 1.00 95.00 77 PRO A N 1
ATOM 604 C CA . PRO A 1 77 ? -2.747 -5.163 -38.975 1.00 95.00 77 PRO A CA 1
ATOM 605 C C . PRO A 1 77 ? -4.277 -5.205 -38.972 1.00 95.00 77 PRO A C 1
ATOM 607 O O . PRO A 1 77 ? -4.951 -4.275 -38.523 1.00 95.00 77 PRO A O 1
ATOM 610 N N . SER A 1 78 ? -4.828 -6.325 -39.440 1.00 96.06 78 SER A N 1
ATOM 611 C CA . SER A 1 78 ? -6.246 -6.652 -39.277 1.00 96.06 78 SER A CA 1
ATOM 612 C C . SER A 1 78 ? -6.408 -7.791 -38.277 1.00 96.06 78 SER A C 1
ATOM 614 O O . SER A 1 78 ? -5.874 -8.876 -38.506 1.00 96.06 78 SER A O 1
ATOM 616 N N . ILE A 1 79 ? -7.173 -7.572 -37.212 1.00 96.75 79 ILE A N 1
ATOM 617 C CA . ILE A 1 79 ? -7.343 -8.506 -36.095 1.00 96.75 79 ILE A CA 1
ATOM 618 C C . ILE A 1 79 ? -8.811 -8.883 -35.879 1.00 96.75 79 ILE A C 1
ATOM 620 O O . ILE A 1 79 ? -9.716 -8.200 -36.354 1.00 96.75 79 ILE A O 1
ATOM 624 N N . GLN A 1 80 ? -9.041 -9.968 -35.143 1.00 97.00 80 GLN A N 1
ATOM 625 C CA . GLN A 1 80 ? -10.340 -10.280 -34.549 1.00 97.00 80 GLN A CA 1
ATOM 626 C C . GLN A 1 80 ? -10.256 -10.036 -33.044 1.00 97.00 80 GLN A C 1
ATOM 628 O O . GLN A 1 80 ? -9.324 -10.522 -32.399 1.00 97.00 80 GLN A O 1
ATOM 633 N N . LEU A 1 81 ? -11.206 -9.281 -32.498 1.00 96.31 81 LEU A N 1
ATOM 634 C CA . LEU A 1 81 ? -11.309 -9.078 -31.056 1.00 96.31 81 LEU A CA 1
ATOM 635 C C . LEU A 1 81 ? -11.773 -10.368 -30.381 1.00 96.31 81 LEU A C 1
ATOM 637 O O . LEU A 1 81 ? -12.642 -11.060 -30.911 1.00 96.31 81 LEU A O 1
ATOM 641 N N . ARG A 1 82 ? -11.198 -10.687 -29.216 1.00 94.81 82 ARG A N 1
ATOM 642 C CA . ARG A 1 82 ? -11.673 -11.786 -28.363 1.00 94.81 82 ARG A CA 1
ATOM 643 C C . ARG A 1 82 ? -12.678 -11.255 -27.349 1.00 94.81 82 ARG A C 1
ATOM 645 O O . ARG A 1 82 ? -12.401 -10.253 -26.692 1.00 94.81 82 ARG A O 1
ATOM 652 N N . GLU A 1 83 ? -13.804 -11.939 -27.186 1.00 91.12 83 GLU A N 1
ATOM 653 C CA . GLU A 1 83 ? -14.770 -11.607 -26.138 1.00 91.12 83 GLU A CA 1
ATOM 654 C C . GLU A 1 83 ? -14.147 -11.760 -24.751 1.00 91.12 83 GLU A C 1
ATOM 656 O O . GLU A 1 83 ? -13.474 -12.752 -24.456 1.00 91.12 83 GLU A O 1
ATOM 661 N N . VAL A 1 84 ? -14.412 -10.795 -23.877 1.00 82.69 84 VAL A N 1
ATOM 662 C CA . VAL A 1 84 ? -13.847 -10.738 -22.525 1.00 82.69 84 VAL A CA 1
ATOM 663 C C . VAL A 1 84 ? -14.281 -11.937 -21.676 1.00 82.69 84 VAL A C 1
ATOM 665 O O . VAL A 1 84 ? -13.461 -12.536 -20.980 1.00 82.69 84 VAL A O 1
ATOM 668 N N . GLU A 1 85 ? -15.541 -12.365 -21.793 1.00 77.25 85 GLU A N 1
ATOM 669 C CA . GLU A 1 85 ? -16.064 -13.521 -21.053 1.00 77.25 85 GLU A CA 1
ATOM 670 C C . GLU A 1 85 ? -15.329 -14.828 -21.380 1.00 77.25 85 GLU A C 1
ATOM 672 O O . GLU A 1 85 ? -15.125 -15.676 -20.505 1.00 77.25 85 GLU A O 1
ATOM 677 N N . SER A 1 86 ? -14.875 -14.983 -22.628 1.00 66.88 86 SER A N 1
ATOM 678 C CA . SER A 1 86 ? -14.141 -16.171 -23.074 1.00 66.88 86 SER A CA 1
ATOM 679 C C . SER A 1 86 ? -12.753 -16.296 -22.428 1.00 66.88 86 SER A C 1
ATOM 681 O O . SER A 1 86 ? -12.223 -17.402 -22.299 1.00 66.88 86 SER A O 1
ATOM 683 N N . ILE A 1 87 ? -12.173 -15.179 -21.975 1.00 62.94 87 ILE A N 1
ATOM 684 C CA . ILE A 1 87 ? -10.855 -15.139 -21.328 1.00 62.94 87 ILE A CA 1
ATOM 685 C C . ILE A 1 87 ? -10.973 -15.617 -19.880 1.00 62.94 87 ILE A C 1
ATOM 687 O O . ILE A 1 87 ? -10.154 -16.413 -19.428 1.00 62.94 87 ILE A O 1
ATOM 691 N N . TYR A 1 88 ? -12.034 -15.215 -19.173 1.00 57.66 88 TYR A N 1
ATOM 692 C CA . TYR A 1 88 ? -12.264 -15.632 -17.787 1.00 57.66 88 TYR A CA 1
ATOM 693 C C . TYR A 1 88 ? -12.576 -17.127 -17.645 1.00 57.66 88 TYR A C 1
ATOM 695 O O . TYR A 1 88 ? -12.177 -17.740 -16.652 1.00 57.66 88 TYR A O 1
ATOM 703 N N . ARG A 1 89 ? -13.245 -17.737 -18.635 1.00 55.88 89 ARG A N 1
ATOM 704 C CA . ARG A 1 89 ? -13.545 -19.183 -18.627 1.00 55.88 89 ARG A CA 1
ATOM 705 C C . ARG A 1 89 ? -12.320 -20.051 -18.922 1.00 55.88 89 ARG A C 1
ATOM 707 O O . ARG A 1 89 ? -12.253 -21.182 -18.453 1.00 55.88 89 ARG A O 1
ATOM 714 N N . ASN A 1 90 ? -11.329 -19.512 -19.628 1.00 47.94 90 ASN A N 1
ATOM 715 C CA . ASN A 1 90 ? -10.078 -20.195 -19.943 1.00 47.94 90 ASN A CA 1
ATOM 716 C C . ASN A 1 90 ? -8.963 -19.783 -18.972 1.00 47.94 90 ASN A C 1
ATOM 718 O O . ASN A 1 90 ? -7.912 -19.290 -19.383 1.00 47.94 90 ASN A O 1
ATOM 722 N N . ARG A 1 91 ? -9.160 -19.999 -17.664 1.00 44.69 91 ARG A N 1
ATOM 723 C CA . ARG A 1 91 ? -8.010 -20.014 -16.746 1.00 44.69 91 ARG A CA 1
ATOM 724 C C . ARG A 1 91 ? -7.038 -21.120 -17.187 1.00 44.69 91 ARG A C 1
ATOM 726 O O . ARG A 1 91 ? -7.496 -22.212 -17.529 1.00 44.69 91 ARG A O 1
ATOM 733 N N . PRO A 1 92 ? -5.714 -20.893 -17.140 1.00 46.25 92 PRO A N 1
ATOM 734 C CA . PRO A 1 92 ? -4.706 -21.894 -17.466 1.00 46.25 92 PRO A CA 1
ATOM 735 C C . PRO A 1 92 ? -4.644 -22.953 -16.358 1.00 46.25 92 PRO A C 1
ATOM 737 O O . PRO A 1 92 ? -3.765 -22.966 -15.505 1.00 46.25 92 PRO A O 1
ATOM 740 N N . GLY A 1 93 ? -5.617 -23.854 -16.381 1.00 51.38 93 GLY A N 1
ATOM 741 C CA . GLY A 1 93 ? -5.632 -25.123 -15.680 1.00 51.38 93 GLY A CA 1
ATOM 742 C C . GLY A 1 93 ? -6.011 -26.191 -16.693 1.00 51.38 93 GLY A C 1
ATOM 743 O O . GLY A 1 93 ? -7.138 -26.664 -16.683 1.00 51.38 93 GLY A O 1
ATOM 744 N N . LYS A 1 94 ? -5.057 -26.546 -17.566 1.00 48.66 94 LYS A N 1
ATOM 745 C CA . LYS A 1 94 ? -5.153 -27.532 -18.663 1.00 48.66 94 LYS A CA 1
ATOM 746 C C . LYS A 1 94 ? -5.875 -27.049 -19.931 1.00 48.66 94 LYS A C 1
ATOM 748 O O . LYS A 1 94 ? -7.017 -27.406 -20.193 1.00 48.66 94 LYS A O 1
ATOM 753 N N . THR A 1 95 ? -5.126 -26.403 -20.821 1.00 37.91 95 THR A N 1
ATOM 754 C CA . THR A 1 95 ? -5.418 -26.482 -22.260 1.00 37.91 95 THR A CA 1
ATOM 755 C C . THR A 1 95 ? -4.140 -26.865 -22.994 1.00 37.91 95 THR A C 1
ATOM 757 O O . THR A 1 95 ? -3.183 -26.097 -23.055 1.00 37.91 95 THR A O 1
ATOM 760 N N . ASN A 1 96 ? -4.119 -28.092 -23.522 1.00 40.78 96 ASN A N 1
ATOM 761 C CA . ASN A 1 96 ? -3.126 -28.545 -24.489 1.00 40.78 96 ASN A CA 1
ATOM 762 C C . ASN A 1 96 ? -3.297 -27.717 -25.761 1.00 40.78 96 ASN A C 1
ATOM 764 O O . ASN A 1 96 ? -4.190 -27.983 -26.566 1.00 40.78 96 ASN A O 1
ATOM 768 N N . ILE A 1 97 ? -2.443 -26.717 -25.952 1.00 38.81 97 ILE A N 1
ATOM 769 C CA . ILE A 1 97 ? -2.307 -26.086 -27.257 1.00 38.81 97 ILE A CA 1
ATOM 770 C C . ILE A 1 97 ? -1.411 -27.007 -28.087 1.00 38.81 97 ILE A C 1
ATOM 772 O O . ILE A 1 97 ? -0.186 -26.960 -27.996 1.00 38.81 97 ILE A O 1
ATOM 776 N N . ASN A 1 98 ? -2.035 -27.859 -28.902 1.00 37.06 98 ASN A N 1
ATOM 777 C CA . ASN A 1 98 ? -1.379 -28.474 -30.051 1.00 37.06 98 ASN A CA 1
ATOM 778 C C . ASN A 1 98 ? -1.049 -27.365 -31.061 1.00 37.06 98 ASN A C 1
ATOM 780 O O . ASN A 1 98 ? -1.779 -27.141 -32.025 1.00 37.06 98 ASN A O 1
ATOM 784 N N . ILE A 1 99 ? 0.053 -26.649 -30.832 1.00 40.62 99 ILE A N 1
ATOM 785 C CA . ILE A 1 99 ? 0.722 -25.907 -31.897 1.00 40.62 99 ILE A CA 1
ATOM 786 C C . ILE A 1 99 ? 1.396 -26.956 -32.772 1.00 40.62 99 ILE A C 1
ATOM 788 O O . ILE A 1 99 ? 2.313 -27.661 -32.351 1.00 40.62 99 ILE A O 1
ATOM 792 N N . VAL A 1 100 ? 0.920 -27.054 -34.009 1.00 44.22 100 VAL A N 1
ATOM 793 C CA . VAL A 1 100 ? 1.614 -27.720 -35.105 1.00 44.22 100 VAL A CA 1
ATOM 794 C C . VAL A 1 100 ? 2.924 -26.965 -35.358 1.00 44.22 100 VAL A C 1
ATOM 796 O O . VAL A 1 100 ? 3.013 -26.084 -36.201 1.00 44.22 100 VAL A O 1
ATOM 799 N N . GLN A 1 101 ? 3.951 -27.311 -34.588 1.00 40.19 101 GLN A N 1
ATOM 800 C CA . GLN A 1 101 ? 5.362 -27.142 -34.918 1.00 40.19 101 GLN A CA 1
ATOM 801 C C . GLN A 1 101 ? 6.078 -28.430 -34.506 1.00 40.19 101 GLN A C 1
ATOM 803 O O . GLN A 1 101 ? 6.795 -28.505 -33.513 1.00 40.19 101 GLN A O 1
ATOM 808 N N . ARG A 1 102 ? 5.864 -29.484 -35.301 1.00 47.53 102 ARG A N 1
ATOM 809 C CA . ARG A 1 102 ? 6.795 -30.611 -35.354 1.00 47.53 102 ARG A CA 1
ATOM 810 C C . ARG A 1 102 ? 8.075 -30.136 -36.039 1.00 47.53 102 ARG A C 1
ATOM 812 O O . ARG A 1 102 ? 8.135 -30.097 -37.263 1.00 47.53 102 ARG A O 1
ATOM 819 N N . ARG A 1 103 ? 9.091 -29.807 -35.244 1.00 43.97 103 ARG A N 1
ATOM 820 C CA . ARG A 1 103 ? 10.481 -30.185 -35.525 1.00 43.97 103 ARG A CA 1
ATOM 821 C C . ARG A 1 103 ? 11.118 -30.660 -34.223 1.00 43.97 103 ARG A C 1
ATOM 823 O O . ARG A 1 103 ? 11.025 -30.000 -33.191 1.00 43.97 103 ARG A O 1
ATOM 830 N N . ASP A 1 104 ? 11.665 -31.863 -34.302 1.00 52.75 104 ASP A N 1
ATOM 831 C CA . ASP A 1 104 ? 12.106 -32.726 -33.216 1.00 52.75 104 ASP A CA 1
ATOM 832 C C . ASP A 1 104 ? 13.125 -32.084 -32.273 1.00 52.75 104 ASP A C 1
ATOM 834 O O . ASP A 1 104 ? 14.322 -32.049 -32.540 1.00 52.75 104 ASP A O 1
ATOM 838 N N . ARG A 1 105 ? 12.659 -31.661 -31.095 1.00 47.22 105 ARG A N 1
ATOM 839 C CA . ARG A 1 105 ? 13.533 -31.319 -29.961 1.00 47.22 105 ARG A CA 1
ATOM 840 C C . ARG A 1 105 ? 14.047 -32.576 -29.226 1.00 47.22 105 ARG A C 1
ATOM 842 O O . ARG A 1 105 ? 15.023 -32.502 -28.487 1.00 47.22 105 ARG A O 1
ATOM 849 N N . ASN A 1 106 ? 13.444 -33.744 -29.479 1.00 47.84 106 ASN A N 1
ATOM 850 C CA . ASN A 1 106 ? 13.822 -35.017 -28.852 1.00 47.84 106 ASN A CA 1
ATOM 851 C C . ASN A 1 106 ? 15.033 -35.703 -29.512 1.00 47.84 106 ASN A C 1
ATOM 853 O O . ASN A 1 106 ? 15.695 -36.496 -28.849 1.00 47.84 106 ASN A O 1
ATOM 857 N N . ALA A 1 107 ? 15.371 -35.369 -30.764 1.00 53.03 107 ALA A N 1
ATOM 858 C CA . ALA A 1 107 ? 16.578 -35.886 -31.418 1.00 53.03 107 ALA A CA 1
ATOM 859 C C . ALA A 1 107 ? 17.864 -35.276 -30.819 1.00 53.03 107 ALA A C 1
ATOM 861 O O . ALA A 1 107 ? 18.854 -35.972 -30.620 1.00 53.03 107 ALA A O 1
ATOM 862 N N . MET A 1 108 ? 17.818 -34.000 -30.418 1.00 45.44 108 MET A N 1
ATOM 863 C CA . MET A 1 108 ? 18.987 -33.270 -29.909 1.00 45.44 108 MET A CA 1
ATOM 864 C C . MET A 1 108 ? 19.393 -33.677 -28.478 1.00 45.44 108 MET A C 1
ATOM 866 O O . MET A 1 108 ? 20.571 -33.662 -28.133 1.00 45.44 108 MET A O 1
ATOM 870 N N . ILE A 1 109 ? 18.441 -34.104 -27.636 1.00 51.06 109 ILE A N 1
ATOM 871 C CA . ILE A 1 109 ? 18.737 -34.589 -26.271 1.00 51.06 109 ILE A CA 1
ATOM 872 C C . ILE A 1 109 ? 19.354 -36.004 -26.296 1.00 51.06 109 ILE A C 1
ATOM 874 O O . ILE A 1 109 ? 20.091 -36.375 -25.380 1.00 51.06 109 ILE A O 1
ATOM 878 N N . GLY A 1 110 ? 19.100 -36.783 -27.355 1.00 51.56 110 GLY A N 1
ATOM 879 C CA . GLY A 1 110 ? 19.703 -38.103 -27.562 1.00 51.56 110 GLY A CA 1
ATOM 880 C C . GLY A 1 110 ? 21.204 -38.041 -27.857 1.00 51.56 110 GLY A C 1
ATOM 881 O O . GLY A 1 110 ? 21.968 -38.803 -27.265 1.00 51.56 110 GLY A O 1
ATOM 882 N N . GLU A 1 111 ? 21.641 -37.095 -28.695 1.00 54.12 111 GLU A N 1
ATOM 883 C CA . GLU A 1 111 ? 23.063 -36.932 -29.044 1.00 54.12 111 GLU A CA 1
ATOM 884 C C . GLU A 1 111 ? 23.901 -36.382 -27.879 1.00 54.12 111 GLU A C 1
ATOM 886 O O . GLU A 1 111 ? 25.009 -36.862 -27.634 1.00 54.12 111 GLU A O 1
ATOM 891 N N . ILE A 1 112 ? 23.354 -35.464 -27.071 1.00 54.62 112 ILE A N 1
ATOM 892 C CA . ILE A 1 112 ? 24.068 -34.914 -25.902 1.00 54.62 112 ILE A CA 1
ATOM 893 C C . ILE A 1 112 ? 24.290 -35.991 -24.821 1.00 54.62 112 ILE A C 1
ATOM 895 O O . ILE A 1 112 ? 25.333 -36.012 -24.166 1.00 54.62 112 ILE A O 1
ATOM 899 N N . ARG A 1 113 ? 23.362 -36.948 -24.661 1.00 55.12 113 ARG A N 1
ATOM 900 C CA . ARG A 1 113 ? 23.534 -38.076 -23.725 1.00 55.12 113 ARG A CA 1
ATOM 901 C C . ARG A 1 113 ? 24.520 -39.139 -24.212 1.00 55.12 113 ARG A C 1
ATOM 903 O O . ARG A 1 113 ? 25.073 -39.844 -23.372 1.00 55.12 113 ARG A O 1
ATOM 910 N N . GLN A 1 114 ? 24.754 -39.263 -25.519 1.00 54.56 114 GLN A N 1
ATOM 911 C CA . GLN A 1 114 ? 25.793 -40.157 -26.044 1.00 54.56 114 GLN A CA 1
ATOM 912 C C . GLN A 1 114 ? 27.201 -39.562 -25.908 1.00 54.56 114 GLN A C 1
ATOM 914 O O . GLN A 1 114 ? 28.150 -40.314 -25.705 1.00 54.56 114 GLN A O 1
ATOM 919 N N . LEU A 1 115 ? 27.340 -38.232 -25.940 1.00 54.38 115 LEU A N 1
ATOM 920 C CA . LEU A 1 115 ? 28.631 -37.563 -25.743 1.00 54.38 115 LEU A CA 1
ATOM 921 C C . LEU A 1 115 ? 29.091 -37.538 -24.276 1.00 54.38 115 LEU A C 1
ATOM 923 O O . LEU A 1 115 ? 30.287 -37.581 -24.023 1.00 54.38 115 LEU A O 1
ATOM 927 N N . LEU A 1 116 ? 28.170 -37.553 -23.306 1.00 50.16 116 LEU A N 1
ATOM 928 C CA . LEU A 1 116 ? 28.497 -37.544 -21.868 1.00 50.16 116 LEU A CA 1
ATOM 929 C C . LEU A 1 116 ? 28.696 -38.939 -21.241 1.00 50.16 116 LEU A C 1
ATOM 931 O O . LEU A 1 116 ? 28.927 -39.039 -20.039 1.00 50.16 116 LEU A O 1
ATOM 935 N N . ARG A 1 117 ? 28.597 -40.020 -22.025 1.00 52.22 117 ARG A N 1
ATOM 936 C CA . ARG A 1 117 ? 28.777 -41.408 -21.550 1.00 52.22 117 ARG A CA 1
ATOM 937 C C . ARG A 1 117 ? 30.129 -42.034 -21.908 1.00 52.22 117 ARG A C 1
ATOM 939 O O . ARG A 1 117 ? 30.304 -43.217 -21.652 1.00 52.22 117 ARG A O 1
ATOM 946 N N . ARG A 1 118 ? 31.065 -41.292 -22.511 1.00 51.84 118 ARG A N 1
ATOM 947 C CA . ARG A 1 118 ? 32.364 -41.856 -22.925 1.00 51.84 118 ARG A CA 1
ATOM 948 C C . ARG A 1 118 ? 33.493 -41.770 -21.895 1.00 51.84 118 ARG A C 1
ATOM 950 O O . ARG A 1 118 ? 34.454 -42.502 -22.072 1.00 51.84 118 ARG A O 1
ATOM 957 N N . ASP A 1 119 ? 33.355 -40.991 -20.820 1.00 51.31 119 ASP A N 1
ATOM 958 C CA . ASP A 1 119 ? 34.519 -40.660 -19.975 1.00 51.31 119 ASP A CA 1
ATOM 959 C C . ASP A 1 119 ? 34.423 -41.063 -18.491 1.00 51.31 119 ASP A C 1
ATOM 961 O O . ASP A 1 119 ? 35.240 -40.606 -17.703 1.00 51.31 119 ASP A O 1
ATOM 965 N N . ASN A 1 120 ? 33.485 -41.919 -18.067 1.00 54.16 120 ASN A N 1
ATOM 966 C CA . ASN A 1 120 ? 33.394 -42.319 -16.651 1.00 54.16 120 ASN A CA 1
ATOM 967 C C . ASN A 1 120 ? 33.150 -43.823 -16.466 1.00 54.16 120 ASN A C 1
ATOM 969 O O . ASN A 1 120 ? 32.090 -44.224 -15.995 1.00 54.16 120 ASN A O 1
ATOM 973 N N . ASP A 1 121 ? 34.163 -44.628 -16.789 1.00 46.06 121 ASP A N 1
ATOM 974 C CA . ASP A 1 121 ? 34.341 -45.967 -16.222 1.00 46.06 121 ASP A CA 1
ATOM 975 C C . ASP A 1 121 ? 35.572 -45.931 -15.301 1.00 46.06 121 ASP A C 1
ATOM 977 O O . ASP A 1 121 ? 36.702 -46.175 -15.719 1.00 46.06 121 ASP A O 1
ATOM 981 N N . ALA A 1 122 ? 35.353 -45.569 -14.037 1.00 46.72 122 ALA A N 1
ATOM 982 C CA . ALA A 1 122 ? 36.287 -45.835 -12.950 1.00 46.72 122 ALA A CA 1
ATOM 983 C C . ALA A 1 122 ? 35.479 -46.288 -11.728 1.00 46.72 122 ALA A C 1
ATOM 985 O O . ALA A 1 122 ? 34.688 -45.530 -11.168 1.00 46.72 122 ALA A O 1
ATOM 986 N N . GLU A 1 123 ? 35.658 -47.565 -11.395 1.00 50.81 123 GLU A N 1
ATOM 987 C CA . GLU A 1 123 ? 35.100 -48.287 -10.254 1.00 50.81 123 GLU A CA 1
ATOM 988 C C . GLU A 1 123 ? 35.299 -47.542 -8.933 1.00 50.81 123 GLU A C 1
ATOM 990 O O . GLU A 1 123 ? 36.435 -47.236 -8.571 1.00 50.81 123 GLU A O 1
ATOM 995 N N . ILE A 1 124 ? 34.222 -47.359 -8.163 1.00 48.19 124 ILE A N 1
ATOM 996 C CA . ILE A 1 124 ? 34.306 -47.285 -6.700 1.00 48.19 124 ILE A CA 1
ATOM 997 C C . ILE A 1 124 ? 33.142 -48.080 -6.092 1.00 48.19 124 ILE A C 1
ATOM 999 O O . ILE A 1 124 ? 31.971 -47.800 -6.347 1.00 48.19 124 ILE A O 1
ATOM 1003 N N . ASP A 1 125 ? 33.533 -49.075 -5.296 1.00 42.91 125 ASP A N 1
ATOM 1004 C CA . ASP A 1 125 ? 32.744 -49.953 -4.430 1.00 42.91 125 ASP A CA 1
ATOM 1005 C C . ASP A 1 125 ? 31.803 -49.200 -3.470 1.00 42.91 125 ASP A C 1
ATOM 1007 O O . ASP A 1 125 ? 32.224 -48.304 -2.735 1.00 42.91 125 ASP A O 1
ATOM 1011 N N . GLU A 1 126 ? 30.551 -49.658 -3.378 1.00 45.91 126 GLU A N 1
ATOM 1012 C CA . GLU A 1 126 ? 29.645 -49.360 -2.262 1.00 45.91 126 GLU A CA 1
ATOM 1013 C C . GLU A 1 126 ? 29.642 -50.501 -1.231 1.00 45.91 126 GLU A C 1
ATOM 1015 O O . GLU A 1 126 ? 29.444 -51.665 -1.600 1.00 45.91 126 GLU A O 1
ATOM 1020 N N . PRO A 1 127 ? 29.693 -50.195 0.080 1.00 51.78 127 PRO A N 1
ATOM 1021 C CA . PRO A 1 127 ? 29.264 -51.124 1.107 1.00 51.78 127 PRO A CA 1
ATOM 1022 C C . PRO A 1 127 ? 27.840 -50.823 1.596 1.00 51.78 127 PRO A C 1
ATOM 1024 O O . PRO A 1 127 ? 27.478 -49.714 1.987 1.00 51.78 127 PRO A O 1
ATOM 1027 N N . LYS A 1 128 ? 27.061 -51.905 1.629 1.00 45.38 128 LYS A N 1
ATOM 1028 C CA . LYS A 1 128 ? 25.726 -52.054 2.215 1.00 45.38 128 LYS A CA 1
ATOM 1029 C C . LYS A 1 128 ? 25.705 -51.675 3.700 1.00 45.38 128 LYS A C 1
ATOM 1031 O O . LYS A 1 128 ? 26.574 -52.115 4.450 1.00 45.38 128 LYS A O 1
ATOM 1036 N N . SER A 1 129 ? 24.628 -51.029 4.152 1.00 39.88 129 SER A N 1
ATOM 1037 C CA . SER A 1 129 ? 24.178 -51.166 5.541 1.00 39.88 129 SER A CA 1
ATOM 1038 C C . SER A 1 129 ? 22.660 -51.021 5.693 1.00 39.88 129 SER A C 1
ATOM 1040 O O . SER A 1 129 ? 22.051 -50.026 5.314 1.00 39.88 129 SER A O 1
ATOM 1042 N N . THR A 1 130 ? 22.133 -52.111 6.236 1.00 37.31 130 THR A N 1
ATOM 1043 C CA . THR A 1 130 ? 20.873 -52.472 6.898 1.00 37.31 130 THR A CA 1
ATOM 1044 C C . THR A 1 130 ? 19.935 -51.403 7.472 1.00 37.31 130 THR A C 1
ATOM 1046 O O . THR A 1 130 ? 20.354 -50.501 8.191 1.00 37.31 130 THR A O 1
ATOM 1049 N N . ASP A 1 131 ? 18.641 -51.663 7.240 1.00 38.50 131 ASP A N 1
ATOM 1050 C CA . ASP A 1 131 ? 17.527 -51.788 8.197 1.00 38.50 131 ASP A CA 1
ATOM 1051 C C . ASP A 1 131 ? 17.471 -50.866 9.428 1.00 38.50 131 ASP A C 1
ATOM 1053 O O . ASP A 1 131 ? 18.303 -50.941 10.328 1.00 38.50 131 ASP A O 1
ATOM 1057 N N . ASN A 1 132 ? 16.345 -50.156 9.580 1.00 43.62 132 ASN A N 1
ATOM 1058 C CA . ASN A 1 132 ? 15.396 -50.514 10.640 1.00 43.62 132 ASN A CA 1
ATOM 1059 C C . ASN A 1 132 ? 14.022 -49.845 10.479 1.00 43.62 132 ASN A C 1
ATOM 1061 O O . ASN A 1 132 ? 13.885 -48.635 10.308 1.00 43.62 132 ASN A O 1
ATOM 1065 N N . LEU A 1 133 ? 13.004 -50.699 10.584 1.00 45.00 133 LEU A N 1
ATOM 1066 C CA . LEU A 1 133 ? 11.599 -50.381 10.789 1.00 45.00 133 LEU A CA 1
ATOM 1067 C C . LEU A 1 133 ? 11.387 -49.717 12.155 1.00 45.00 133 LEU A C 1
ATOM 1069 O O . LEU A 1 133 ? 11.921 -50.188 13.154 1.00 45.00 133 LEU A O 1
ATOM 1073 N N . ASN A 1 134 ? 10.474 -48.747 12.226 1.00 42.53 134 ASN A N 1
ATOM 1074 C CA . ASN A 1 134 ? 9.570 -48.687 13.371 1.00 42.53 134 ASN A CA 1
ATOM 1075 C C . ASN A 1 134 ? 8.204 -48.115 12.974 1.00 42.53 134 ASN A C 1
ATOM 1077 O O . ASN A 1 134 ? 8.057 -46.941 12.641 1.00 42.53 134 ASN A O 1
ATOM 1081 N N . LYS A 1 135 ? 7.216 -49.013 12.996 1.00 43.75 135 LYS A N 1
ATOM 1082 C CA . LYS A 1 135 ? 5.777 -48.748 13.004 1.00 43.75 135 LYS A CA 1
ATOM 1083 C C . LYS A 1 135 ? 5.351 -48.549 14.456 1.00 43.75 135 LYS A C 1
ATOM 1085 O O . LYS A 1 135 ? 5.741 -49.360 15.279 1.00 43.75 135 LYS A O 1
ATOM 1090 N N . ASN A 1 136 ? 4.516 -47.548 14.705 1.00 44.47 136 ASN A N 1
ATOM 1091 C CA . ASN A 1 136 ? 3.483 -47.446 15.747 1.00 44.47 136 ASN A CA 1
ATOM 1092 C C . ASN A 1 136 ? 2.573 -46.302 15.249 1.00 44.47 136 ASN A C 1
ATOM 1094 O O . ASN A 1 136 ? 3.098 -45.291 14.795 1.00 44.47 136 ASN A O 1
ATOM 1098 N N . GLY A 1 137 ? 1.250 -46.378 15.173 1.00 37.47 137 GLY A N 1
ATOM 1099 C CA . GLY A 1 137 ? 0.295 -47.167 15.941 1.00 37.47 137 GLY A CA 1
ATOM 1100 C C . GLY A 1 137 ? -0.721 -46.181 16.532 1.00 37.47 137 GLY A C 1
ATOM 1101 O O . GLY A 1 137 ? -0.304 -45.213 17.157 1.00 37.47 137 GLY A O 1
ATOM 1102 N N . ASP A 1 138 ? -2.003 -46.464 16.301 1.00 41.03 138 ASP A N 1
ATOM 1103 C CA . ASP A 1 138 ? -3.218 -45.933 16.947 1.00 41.03 138 ASP A CA 1
ATOM 1104 C C . ASP A 1 138 ? -3.820 -44.640 16.360 1.00 41.03 138 ASP A C 1
ATOM 1106 O O . ASP A 1 138 ? -3.159 -43.613 16.255 1.00 41.03 138 ASP A O 1
ATOM 1110 N N . GLU A 1 139 ? -5.026 -44.595 15.781 1.00 42.41 139 GLU A N 1
ATOM 1111 C CA . GLU A 1 139 ? -6.384 -45.130 16.049 1.00 42.41 139 GLU A CA 1
ATOM 1112 C C . GLU A 1 139 ? -7.348 -44.106 16.685 1.00 42.41 139 GLU A C 1
ATOM 1114 O O . GLU A 1 139 ? -7.104 -43.551 17.748 1.00 42.41 139 GLU A O 1
ATOM 1119 N N . LEU A 1 140 ? -8.502 -43.999 16.007 1.00 38.66 140 LEU A N 1
ATOM 1120 C CA . LEU A 1 140 ? -9.860 -43.691 16.482 1.00 38.66 140 LEU A CA 1
ATOM 1121 C C . LEU A 1 140 ? -10.261 -42.239 16.798 1.00 38.66 140 LEU A C 1
ATOM 1123 O O . LEU A 1 140 ? -9.709 -41.561 17.656 1.00 38.66 140 LEU A O 1
ATOM 1127 N N . GLY A 1 141 ? -11.361 -41.812 16.158 1.00 37.28 141 GLY A N 1
ATOM 1128 C CA . GLY A 1 141 ? -12.089 -40.606 16.557 1.00 37.28 141 GLY A CA 1
ATOM 1129 C C . GLY A 1 141 ? -13.155 -40.101 15.584 1.00 37.28 141 GLY A C 1
ATOM 1130 O O . GLY A 1 141 ? -13.148 -38.927 15.238 1.00 37.28 141 GLY A O 1
ATOM 1131 N N . VAL A 1 142 ? -14.059 -40.966 15.121 1.00 43.12 142 VAL A N 1
ATOM 1132 C CA . VAL A 1 142 ? -15.253 -40.598 14.335 1.00 43.12 142 VAL A CA 1
ATOM 1133 C C . VAL A 1 142 ? -16.238 -39.790 15.192 1.00 43.12 142 VAL A C 1
ATOM 1135 O O . VAL A 1 142 ? -16.597 -40.238 16.278 1.00 43.12 142 VAL A O 1
ATOM 1138 N N . SER A 1 143 ? -16.776 -38.681 14.671 1.00 40.50 143 SER A N 1
ATOM 1139 C CA . SER A 1 143 ? -18.206 -38.349 14.819 1.00 40.50 143 SER A CA 1
ATOM 1140 C C . SER A 1 143 ? -18.664 -37.282 13.827 1.00 40.50 143 SER A C 1
ATOM 1142 O O . SER A 1 143 ? -18.322 -36.107 13.924 1.00 40.50 143 SER A O 1
ATOM 1144 N N . ASN A 1 144 ? -19.491 -37.747 12.891 1.00 37.97 144 ASN A N 1
ATOM 1145 C CA . ASN A 1 144 ? -20.464 -36.963 12.143 1.00 37.97 144 ASN A CA 1
ATOM 1146 C C . ASN A 1 144 ? -21.522 -36.402 13.099 1.00 37.97 144 ASN A C 1
ATOM 1148 O O . ASN A 1 144 ? -21.925 -37.110 14.016 1.00 37.97 144 ASN A O 1
ATOM 1152 N N . ASN A 1 145 ? -22.067 -35.220 12.804 1.00 41.06 145 ASN A N 1
ATOM 1153 C CA . ASN A 1 145 ? -23.495 -34.976 13.000 1.00 41.06 145 ASN A CA 1
ATOM 1154 C C . ASN A 1 145 ? -24.021 -33.886 12.061 1.00 41.06 145 ASN A C 1
ATOM 1156 O O . ASN A 1 145 ? -23.521 -32.765 12.010 1.00 41.06 145 ASN A O 1
ATOM 1160 N N . ASN A 1 146 ? -25.053 -34.298 11.330 1.00 39.78 146 ASN A N 1
ATOM 1161 C CA . ASN A 1 146 ? -25.914 -33.539 10.436 1.00 39.78 146 ASN A CA 1
ATOM 1162 C C . ASN A 1 146 ? -26.794 -32.564 11.218 1.00 39.78 146 ASN A C 1
ATOM 1164 O O . ASN A 1 146 ? -27.396 -33.009 12.191 1.00 39.78 146 ASN A O 1
ATOM 1168 N N . ILE A 1 147 ? -26.998 -31.338 10.721 1.00 43.84 147 ILE A N 1
ATOM 1169 C CA . ILE A 1 147 ? -28.224 -30.538 10.933 1.00 43.84 147 ILE A CA 1
ATOM 1170 C C . ILE A 1 147 ? -28.498 -29.715 9.647 1.00 43.84 147 ILE A C 1
ATOM 1172 O O . ILE A 1 147 ? -27.537 -29.334 8.978 1.00 43.84 147 ILE A O 1
ATOM 1176 N N . PRO A 1 148 ? -29.775 -29.522 9.246 1.00 53.34 148 PRO A N 1
ATOM 1177 C CA . PRO A 1 148 ? -30.192 -29.544 7.847 1.00 53.34 148 PRO A CA 1
ATOM 1178 C C . PRO A 1 148 ? -30.400 -28.177 7.183 1.00 53.34 148 PRO A C 1
ATOM 1180 O O . PRO A 1 148 ? -30.491 -27.132 7.826 1.00 53.34 148 PRO A O 1
ATOM 1183 N N . GLU A 1 149 ? -30.535 -28.270 5.858 1.00 40.50 149 GLU A N 1
ATOM 1184 C CA . GLU A 1 149 ? -31.061 -27.281 4.921 1.00 40.50 149 GLU A CA 1
ATOM 1185 C C . GLU A 1 149 ? -32.367 -26.636 5.403 1.00 40.50 149 GLU A C 1
ATOM 1187 O O . GLU A 1 149 ? -33.350 -27.316 5.705 1.00 40.50 149 GLU A O 1
ATOM 1192 N N . VAL A 1 150 ? -32.395 -25.304 5.366 1.00 47.09 150 VAL A N 1
ATOM 1193 C CA . VAL A 1 150 ? -33.628 -24.519 5.332 1.00 47.09 150 VAL A CA 1
ATOM 1194 C C . VAL A 1 150 ? -33.730 -23.902 3.941 1.00 47.09 150 VAL A C 1
ATOM 1196 O O . VAL A 1 150 ? -33.040 -22.940 3.609 1.00 47.09 150 VAL A O 1
ATOM 1199 N N . ASN A 1 151 ? -34.598 -24.506 3.131 1.00 39.22 151 ASN A N 1
ATOM 1200 C CA . ASN A 1 151 ? -35.294 -23.835 2.041 1.00 39.22 151 ASN A CA 1
ATOM 1201 C C . ASN A 1 151 ? -36.128 -22.682 2.622 1.00 39.22 151 ASN A C 1
ATOM 1203 O O . ASN A 1 151 ? -36.723 -22.847 3.685 1.00 39.22 151 ASN A O 1
ATOM 1207 N N . ASP A 1 152 ? -36.245 -21.561 1.911 1.00 37.03 152 ASP A N 1
ATOM 1208 C CA . ASP A 1 152 ? -37.469 -21.248 1.153 1.00 37.03 152 ASP A CA 1
ATOM 1209 C C . ASP A 1 152 ? -37.587 -19.748 0.796 1.00 37.03 152 ASP A C 1
ATOM 1211 O O . ASP A 1 152 ? -37.302 -18.875 1.610 1.00 37.03 152 ASP A O 1
ATOM 1215 N N . ASN A 1 153 ? -38.076 -19.512 -0.427 1.00 36.19 153 ASN A N 1
ATOM 1216 C CA . ASN A 1 153 ? -38.717 -18.317 -1.000 1.00 36.19 153 ASN A CA 1
ATOM 1217 C C . ASN A 1 153 ? -38.006 -16.945 -0.922 1.00 36.19 153 ASN A C 1
ATOM 1219 O O . ASN A 1 153 ? -37.710 -16.407 0.131 1.00 36.19 153 ASN A O 1
ATOM 1223 N N . GLY A 1 154 ? -37.760 -16.224 -2.018 1.00 33.81 154 GLY A N 1
ATOM 1224 C CA . GLY A 1 154 ? -38.574 -16.109 -3.226 1.00 33.81 154 GLY A CA 1
ATOM 1225 C C . GLY A 1 154 ? -39.448 -14.855 -3.158 1.00 33.81 154 GLY A C 1
ATOM 1226 O O . GLY A 1 154 ? -40.638 -14.967 -2.897 1.00 33.81 154 GLY A O 1
ATOM 1227 N N . THR A 1 155 ? -38.888 -13.676 -3.462 1.00 35.72 155 THR A N 1
ATOM 1228 C CA . THR A 1 155 ? -39.704 -12.479 -3.733 1.00 35.72 155 THR A CA 1
ATOM 1229 C C . THR A 1 155 ? -39.138 -11.689 -4.908 1.00 35.72 155 THR A C 1
ATOM 1231 O O . THR A 1 155 ? -38.107 -11.027 -4.821 1.00 35.72 155 THR A O 1
ATOM 1234 N N . LYS A 1 156 ? -39.858 -11.790 -6.028 1.00 40.69 156 LYS A N 1
ATOM 1235 C CA . LYS A 1 156 ? -39.796 -10.903 -7.190 1.00 40.69 156 LYS A CA 1
ATOM 1236 C C . LYS A 1 156 ? -40.447 -9.563 -6.837 1.00 40.69 156 LYS A C 1
ATOM 1238 O O . LYS A 1 156 ? -41.615 -9.548 -6.459 1.00 40.69 156 LYS A O 1
ATOM 1243 N N . 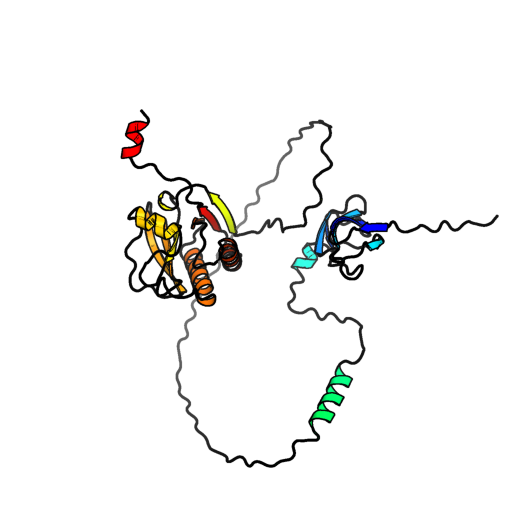THR A 1 157 ? -39.768 -8.458 -7.122 1.00 35.09 157 THR A N 1
ATOM 1244 C CA . THR A 1 157 ? -40.399 -7.132 -7.256 1.00 35.09 157 THR A CA 1
ATOM 1245 C C . THR A 1 157 ? -39.589 -6.347 -8.286 1.00 35.09 157 THR A C 1
ATOM 1247 O O . THR A 1 157 ? -38.450 -5.981 -8.042 1.00 35.09 157 THR A O 1
ATOM 1250 N N . LYS A 1 158 ? -39.970 -6.437 -9.561 1.00 34.94 158 LYS A N 1
ATOM 1251 C CA . LYS A 1 158 ? -40.889 -5.550 -10.297 1.00 34.94 158 LYS A CA 1
ATOM 1252 C C . LYS A 1 158 ? -40.223 -4.219 -10.679 1.00 34.94 158 LYS A C 1
ATOM 1254 O O . LYS A 1 158 ? -40.149 -3.278 -9.902 1.00 34.94 158 LYS A O 1
ATOM 1259 N N . LEU A 1 159 ? -39.758 -4.239 -11.923 1.00 39.41 159 LEU A N 1
ATOM 1260 C CA . LEU A 1 159 ? -39.247 -3.163 -12.758 1.00 39.41 159 LEU A CA 1
ATOM 1261 C C . LEU A 1 159 ? -40.413 -2.309 -13.290 1.00 39.41 159 LEU A C 1
ATOM 1263 O O . LEU A 1 159 ? -41.341 -2.876 -13.862 1.00 39.41 159 LEU A O 1
ATOM 1267 N N . THR A 1 160 ? -40.330 -0.990 -13.113 1.00 32.38 160 THR A N 1
ATOM 1268 C CA . THR A 1 160 ? -41.063 0.111 -13.789 1.00 32.38 160 THR A CA 1
ATOM 1269 C C . THR A 1 160 ? -40.397 1.407 -13.294 1.00 32.38 160 THR A C 1
ATOM 1271 O O . THR A 1 160 ? -40.088 1.463 -12.109 1.00 32.38 160 THR A O 1
ATOM 1274 N N . THR A 1 161 ? -40.129 2.485 -14.028 1.00 32.06 161 THR A N 1
ATOM 1275 C CA . THR A 1 161 ? -40.430 2.949 -15.394 1.00 32.06 161 THR A CA 1
ATOM 1276 C C . THR A 1 161 ? -39.611 4.234 -15.597 1.00 32.06 161 THR A C 1
ATOM 1278 O O . THR A 1 161 ? -39.437 4.989 -14.644 1.00 32.06 161 THR A O 1
ATOM 1281 N N . ASP A 1 162 ? -39.147 4.446 -16.825 1.00 31.73 162 ASP A N 1
ATOM 1282 C CA . ASP A 1 162 ? -38.996 5.707 -17.566 1.00 31.73 162 ASP A CA 1
ATOM 1283 C C . ASP A 1 162 ? -38.898 7.044 -16.814 1.00 31.73 162 ASP A C 1
ATOM 1285 O O . ASP A 1 162 ? -39.872 7.537 -16.249 1.00 31.73 162 ASP A O 1
ATOM 1289 N N . THR A 1 163 ? -37.775 7.733 -17.036 1.00 36.06 163 THR A N 1
ATOM 1290 C CA . THR A 1 163 ? -37.783 9.181 -17.290 1.00 36.06 163 THR A CA 1
ATOM 1291 C C . THR A 1 163 ? -36.786 9.523 -18.392 1.00 36.06 163 THR A C 1
ATOM 1293 O O . THR A 1 163 ? -35.573 9.505 -18.193 1.00 36.06 163 THR A O 1
ATOM 1296 N N . THR A 1 164 ? -37.351 9.835 -19.553 1.00 39.81 164 THR A N 1
ATOM 1297 C CA . THR A 1 164 ? -36.806 10.640 -20.648 1.00 39.81 164 THR A CA 1
ATOM 1298 C C . THR A 1 164 ? -36.370 12.022 -20.165 1.00 39.81 164 THR A C 1
ATOM 1300 O O . THR A 1 164 ? -37.184 12.725 -19.568 1.00 39.81 164 THR A O 1
ATOM 1303 N N . TYR A 1 165 ? -35.151 12.437 -20.509 1.00 38.38 165 TYR A N 1
ATOM 1304 C CA . TYR A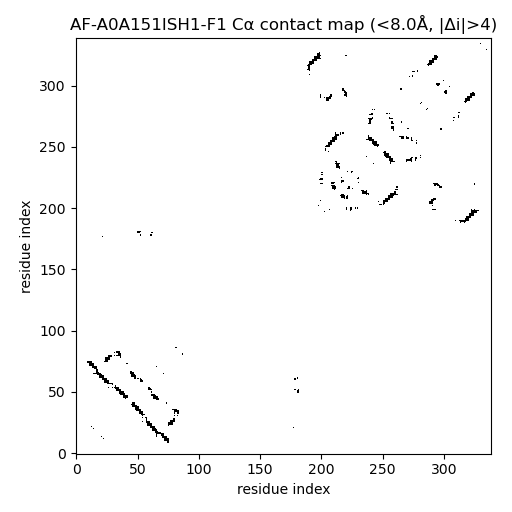 1 165 ? -34.792 13.848 -20.651 1.00 38.38 165 TYR A CA 1
ATOM 1305 C C . TYR A 1 165 ? -33.854 14.015 -21.846 1.00 38.38 165 TYR A C 1
ATOM 1307 O O . TYR A 1 165 ? -32.695 13.606 -21.804 1.00 38.38 165 TYR A O 1
ATOM 1315 N N . ASP A 1 166 ? -34.414 14.609 -22.899 1.00 39.38 166 ASP A N 1
ATOM 1316 C CA . ASP A 1 166 ? -33.699 15.340 -23.941 1.00 39.38 166 ASP A CA 1
ATOM 1317 C C . ASP A 1 166 ? -32.884 16.464 -23.303 1.00 39.38 166 ASP A C 1
ATOM 1319 O O . ASP A 1 166 ? -33.420 17.278 -22.545 1.00 39.38 166 ASP A O 1
ATOM 1323 N N . SER A 1 167 ? -31.610 16.560 -23.668 1.00 44.19 167 SER A N 1
ATOM 1324 C CA . SER A 1 167 ? -30.920 17.843 -23.677 1.00 44.19 167 SER A CA 1
ATOM 1325 C C . SER A 1 167 ? -29.783 17.794 -24.687 1.00 44.19 167 SER A C 1
ATOM 1327 O O . SER A 1 167 ? -28.686 17.311 -24.409 1.00 44.19 167 SER A O 1
ATOM 1329 N N . ASP A 1 168 ? -30.095 18.297 -25.879 1.00 43.81 168 ASP A N 1
ATOM 1330 C CA . ASP A 1 168 ? -29.129 18.722 -26.878 1.00 43.81 168 ASP A CA 1
ATOM 1331 C C . ASP A 1 168 ? -28.238 19.816 -26.288 1.00 43.81 168 ASP A C 1
ATOM 1333 O O . ASP A 1 168 ? -28.693 20.914 -25.958 1.00 43.81 168 ASP A O 1
ATOM 1337 N N . THR A 1 169 ? -26.943 19.543 -26.177 1.00 47.31 169 THR A N 1
ATOM 1338 C CA . THR A 1 169 ? -25.924 20.594 -26.196 1.00 47.31 169 THR A CA 1
ATOM 1339 C C . THR A 1 169 ? -24.671 20.032 -26.853 1.00 47.31 169 THR A C 1
ATOM 1341 O O . THR A 1 169 ? -23.766 19.505 -26.208 1.00 47.31 169 THR A O 1
ATOM 1344 N N . GLU A 1 170 ? -24.652 20.116 -28.181 1.00 49.75 170 GLU A N 1
ATOM 1345 C CA . GLU A 1 170 ? -23.427 20.042 -28.962 1.00 49.75 170 GLU A CA 1
ATOM 1346 C C . GLU A 1 170 ? -22.552 21.253 -28.628 1.00 49.75 170 GLU A C 1
ATOM 1348 O O . GLU A 1 170 ? -22.961 22.388 -28.862 1.00 49.75 170 GLU A O 1
ATOM 1353 N N . SER A 1 171 ? -21.346 21.010 -28.114 1.00 49.84 171 SER A N 1
ATOM 1354 C CA . SER A 1 171 ? -20.123 21.563 -28.710 1.00 49.84 171 SER A CA 1
ATOM 1355 C C . SER A 1 171 ? -18.875 21.125 -27.935 1.00 49.84 171 SER A C 1
ATOM 1357 O O . SER A 1 171 ? -18.641 21.565 -26.812 1.00 49.84 171 SER A O 1
ATOM 1359 N N . GLU A 1 172 ? -18.064 20.310 -28.616 1.00 52.34 172 GLU A N 1
ATOM 1360 C CA . GLU A 1 172 ? -16.624 20.554 -28.793 1.00 52.34 172 GLU A CA 1
ATOM 1361 C C . GLU A 1 172 ? -15.706 20.483 -27.556 1.00 52.34 172 GLU A C 1
ATOM 1363 O O . GLU A 1 172 ? -15.124 21.487 -27.183 1.00 52.34 172 GLU A O 1
ATOM 1368 N N . GLU A 1 173 ? -15.471 19.274 -27.020 1.00 49.78 173 GLU A N 1
ATOM 1369 C CA . GLU A 1 173 ? -14.138 18.798 -26.561 1.00 49.78 173 GLU A CA 1
ATOM 1370 C C . GLU A 1 173 ? -14.049 17.251 -26.676 1.00 49.78 173 GLU A C 1
ATOM 1372 O O . GLU A 1 173 ? -13.753 16.526 -25.728 1.00 49.78 173 GLU A O 1
ATOM 1377 N N . LEU A 1 174 ? -14.359 16.694 -27.855 1.00 46.19 174 LEU A N 1
ATOM 1378 C CA . LEU A 1 174 ? -14.475 15.237 -28.085 1.00 46.19 174 LEU A CA 1
ATOM 1379 C C . LEU A 1 174 ? -13.144 14.525 -28.406 1.00 46.19 174 LEU A C 1
ATOM 1381 O O . LEU A 1 174 ? -13.107 13.312 -28.623 1.00 46.19 174 LEU A O 1
ATOM 1385 N N . PHE A 1 175 ? -12.033 15.261 -28.408 1.00 43.06 175 PHE A N 1
ATOM 1386 C CA . PHE A 1 175 ? -10.709 14.753 -28.753 1.00 43.06 175 PHE A CA 1
ATOM 1387 C C . PHE A 1 175 ? -9.732 14.986 -27.606 1.00 43.06 175 PHE A C 1
ATOM 1389 O O . PHE A 1 175 ? -9.024 15.979 -27.627 1.00 43.06 175 PHE A O 1
ATOM 1396 N N . ASN A 1 176 ? -9.688 14.081 -26.619 1.00 43.88 176 ASN A N 1
ATOM 1397 C CA . ASN A 1 176 ? -8.467 13.828 -25.825 1.00 43.88 176 ASN A CA 1
ATOM 1398 C C . ASN A 1 176 ? -8.516 12.598 -24.903 1.00 43.88 176 ASN A C 1
ATOM 1400 O O . ASN A 1 176 ? -7.507 12.272 -24.278 1.00 43.88 176 ASN A O 1
ATOM 1404 N N . ALA A 1 177 ? -9.614 11.837 -24.852 1.00 46.59 177 ALA A N 1
ATOM 1405 C CA . ALA A 1 177 ? -9.585 10.520 -24.220 1.00 46.59 177 ALA A CA 1
ATOM 1406 C C . ALA A 1 177 ? -8.926 9.503 -25.171 1.00 46.59 177 ALA A C 1
ATOM 1408 O O . ALA A 1 177 ? -9.592 8.685 -25.810 1.00 46.59 177 ALA A O 1
ATOM 1409 N N . VAL A 1 178 ? -7.595 9.580 -25.299 1.00 47.59 178 VAL A N 1
ATOM 1410 C CA . VAL A 1 178 ? -6.780 8.449 -25.766 1.00 47.59 178 VAL A CA 1
ATOM 1411 C C . VAL A 1 178 ? -7.241 7.237 -24.965 1.00 47.59 178 VAL A C 1
ATOM 1413 O O . VAL A 1 178 ? -7.341 7.354 -23.746 1.00 47.59 178 VAL A O 1
ATOM 1416 N N . ASN A 1 179 ? -7.544 6.113 -25.629 1.00 48.06 179 ASN A N 1
ATOM 1417 C CA . ASN A 1 179 ? -7.792 4.839 -24.952 1.00 48.06 179 ASN A CA 1
ATOM 1418 C C . ASN A 1 179 ? -6.625 4.606 -23.990 1.00 48.06 179 ASN A C 1
ATOM 1420 O O . ASN A 1 179 ? -5.519 4.242 -24.400 1.00 48.06 179 ASN A O 1
ATOM 1424 N N . ILE A 1 180 ? -6.866 4.914 -22.719 1.00 47.12 180 ILE A N 1
ATOM 1425 C CA . ILE A 1 180 ? -5.953 4.619 -21.635 1.00 47.12 180 ILE A CA 1
ATOM 1426 C C . ILE A 1 180 ? -5.822 3.096 -21.707 1.00 47.12 180 ILE A C 1
ATOM 1428 O O . ILE A 1 180 ? -6.851 2.429 -21.885 1.00 47.12 180 ILE A O 1
ATOM 1432 N N . PRO A 1 181 ? -4.600 2.527 -21.667 1.00 43.12 181 PRO A N 1
ATOM 1433 C CA . PRO A 1 181 ? -4.444 1.095 -21.463 1.00 43.12 181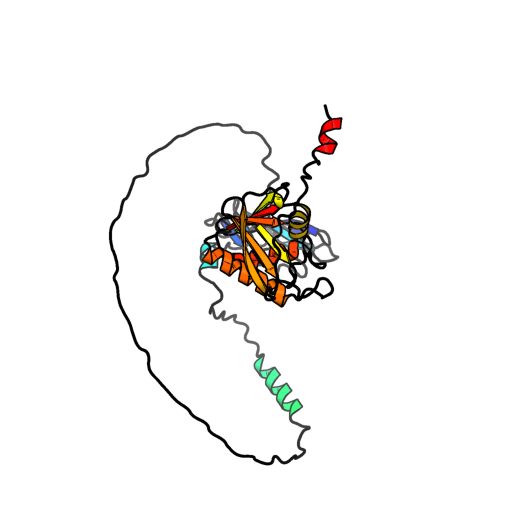 PRO A CA 1
ATOM 1434 C C . PRO A 1 181 ? -5.445 0.683 -20.397 1.00 43.12 181 PRO A C 1
ATOM 1436 O O . PRO A 1 181 ? -5.610 1.421 -19.426 1.00 43.12 181 PRO A O 1
ATOM 1439 N N . PHE A 1 182 ? -6.156 -0.416 -20.620 1.00 45.56 182 PHE A N 1
ATOM 1440 C CA . PHE A 1 182 ? -7.034 -0.987 -19.614 1.00 45.56 182 PHE A CA 1
ATOM 1441 C C . PHE A 1 182 ? -6.163 -1.401 -18.419 1.00 45.56 182 PHE A C 1
ATOM 1443 O O . PHE A 1 182 ? -5.829 -2.567 -18.246 1.00 45.56 182 PHE A O 1
ATOM 1450 N N . ASP A 1 183 ? -5.759 -0.430 -17.601 1.00 43.50 183 ASP A N 1
ATOM 1451 C CA . ASP A 1 183 ? -5.630 -0.617 -16.177 1.00 43.50 183 ASP A CA 1
ATOM 1452 C C . ASP A 1 183 ? -7.024 -1.050 -15.793 1.00 43.50 183 ASP A C 1
ATOM 1454 O O . ASP A 1 183 ? -7.940 -0.228 -15.792 1.00 43.50 183 ASP A O 1
ATOM 1458 N N . PHE A 1 184 ? -7.174 -2.370 -15.659 1.00 42.94 184 PHE A N 1
ATOM 1459 C CA . PHE A 1 184 ? -8.347 -3.059 -15.163 1.00 42.94 184 PHE A CA 1
ATOM 1460 C C . PHE A 1 184 ? -9.201 -2.081 -14.376 1.00 42.94 184 PHE A C 1
ATOM 1462 O O . PHE A 1 184 ? -8.842 -1.767 -13.245 1.00 42.94 184 PHE A O 1
ATOM 1469 N N . GLN A 1 185 ? -10.276 -1.554 -14.973 1.00 44.28 185 GLN A N 1
ATOM 1470 C CA . GLN A 1 185 ? -11.323 -0.973 -14.154 1.00 44.28 185 GLN A CA 1
ATOM 1471 C C . GLN A 1 185 ? -11.900 -2.176 -13.433 1.00 44.28 185 GLN A C 1
ATOM 1473 O O . GLN A 1 185 ? -12.532 -3.034 -14.056 1.00 44.28 185 GLN A O 1
ATOM 1478 N N . PRO A 1 186 ? -11.528 -2.369 -12.167 1.00 47.78 186 PRO A N 1
ATOM 1479 C CA . PRO A 1 186 ? -11.793 -3.602 -11.506 1.00 47.78 186 PRO A CA 1
ATOM 1480 C C . PRO A 1 186 ? -13.128 -3.363 -10.843 1.00 47.78 186 PRO A C 1
ATOM 1482 O O . PRO A 1 186 ? -13.194 -2.987 -9.675 1.00 47.78 186 PRO A O 1
ATOM 1485 N N . ASP A 1 187 ? -14.196 -3.656 -11.571 1.00 45.09 187 ASP A N 1
ATOM 1486 C CA . ASP A 1 187 ? -15.524 -3.771 -10.966 1.00 45.09 187 ASP A CA 1
ATOM 1487 C C . ASP A 1 187 ? -15.555 -4.875 -9.878 1.00 45.09 187 ASP A C 1
ATOM 1489 O O . ASP A 1 187 ? -16.552 -5.054 -9.190 1.00 45.09 187 ASP A O 1
ATOM 1493 N N . ASN A 1 188 ? -14.418 -5.558 -9.655 1.00 53.50 188 ASN A N 1
ATOM 1494 C CA . ASN A 1 188 ? -14.127 -6.475 -8.559 1.00 53.50 188 ASN A CA 1
ATOM 1495 C C . ASN A 1 188 ? -12.823 -6.150 -7.786 1.00 53.50 188 ASN A C 1
ATOM 1497 O O . ASN A 1 188 ? -12.166 -7.076 -7.301 1.00 53.50 188 ASN A O 1
ATOM 1501 N N . VAL A 1 189 ? -12.369 -4.891 -7.673 1.00 59.88 189 VAL A N 1
ATOM 1502 C CA . VAL A 1 189 ? -11.287 -4.591 -6.712 1.00 59.88 189 VAL A CA 1
ATOM 1503 C C . VAL A 1 189 ? -11.901 -4.624 -5.328 1.00 59.88 189 VAL A C 1
ATOM 1505 O O . VAL A 1 189 ? -12.634 -3.733 -4.907 1.00 59.88 189 VAL A O 1
ATOM 1508 N N . ASN A 1 190 ? -11.604 -5.705 -4.616 1.00 85.94 190 ASN A N 1
ATOM 1509 C CA . ASN A 1 190 ? -12.086 -5.865 -3.258 1.00 85.94 190 ASN A CA 1
ATOM 1510 C C . ASN A 1 190 ? -11.343 -4.919 -2.292 1.00 85.94 190 ASN A C 1
ATOM 1512 O O . ASN A 1 190 ? -11.899 -4.540 -1.265 1.00 85.94 190 ASN A O 1
ATOM 1516 N N . ILE A 1 191 ? -10.125 -4.471 -2.628 1.00 93.44 191 ILE A N 1
ATOM 1517 C CA . ILE A 1 191 ? -9.364 -3.530 -1.794 1.00 93.44 191 ILE A CA 1
ATOM 1518 C C . ILE A 1 191 ? -9.359 -2.113 -2.360 1.00 93.44 191 ILE A C 1
ATOM 1520 O O . ILE A 1 191 ? -8.660 -1.819 -3.328 1.00 93.44 191 ILE A O 1
ATOM 1524 N N . THR A 1 192 ? -9.955 -1.174 -1.637 1.00 94.44 192 THR A N 1
ATOM 1525 C CA . THR A 1 192 ? -9.853 0.248 -1.985 1.00 94.44 192 THR A CA 1
ATOM 1526 C C . THR A 1 192 ? -8.804 0.943 -1.124 1.00 94.44 192 THR A C 1
ATOM 1528 O O . THR A 1 192 ? -8.919 0.960 0.099 1.00 94.44 192 THR A O 1
ATOM 1531 N N . PHE A 1 193 ? -7.803 1.575 -1.744 1.00 95.31 193 PHE A N 1
ATOM 1532 C CA . PHE A 1 193 ? -6.850 2.445 -1.042 1.00 95.31 193 PHE A CA 1
ATOM 1533 C C . PHE A 1 193 ? -7.305 3.906 -1.116 1.00 95.31 193 PHE A C 1
ATOM 1535 O O . PHE A 1 193 ? -7.319 4.491 -2.197 1.00 95.31 193 PHE A O 1
ATOM 1542 N N . LEU A 1 194 ? -7.633 4.514 0.027 1.00 96.06 194 LEU A N 1
ATOM 1543 C CA . LEU A 1 194 ? -8.082 5.907 0.113 1.00 96.06 194 LEU A CA 1
ATOM 1544 C C . LEU A 1 194 ? -7.029 6.778 0.811 1.00 96.06 194 LEU A C 1
ATOM 1546 O O . LEU A 1 194 ? -6.829 6.623 2.017 1.00 96.06 194 LEU A O 1
ATOM 1550 N N . PRO A 1 195 ? -6.347 7.702 0.115 1.00 96.06 195 PRO A N 1
ATOM 1551 C CA . PRO A 1 195 ? -5.408 8.606 0.768 1.00 96.06 195 PRO A CA 1
ATOM 1552 C C . PRO A 1 195 ? -6.142 9.592 1.689 1.00 96.06 195 PRO A C 1
ATOM 1554 O O . PRO A 1 195 ? -7.188 10.131 1.336 1.00 96.06 195 PRO A O 1
ATOM 1557 N N . THR A 1 196 ? -5.568 9.874 2.858 1.00 94.50 196 THR A N 1
ATOM 1558 C CA . THR A 1 196 ? -6.028 10.929 3.772 1.00 94.50 196 THR A CA 1
ATOM 1559 C C . THR A 1 196 ? -4.851 11.748 4.298 1.00 94.50 196 THR A C 1
ATOM 1561 O O . THR A 1 196 ? -3.743 11.237 4.482 1.00 94.50 196 THR A O 1
ATOM 1564 N N . ARG A 1 197 ? -5.094 13.039 4.546 1.00 92.25 197 ARG A N 1
ATOM 1565 C CA . ARG A 1 197 ? -4.123 13.959 5.160 1.00 92.25 197 ARG A CA 1
ATOM 1566 C C . ARG A 1 197 ? -4.060 13.834 6.684 1.00 92.25 197 ARG A C 1
ATOM 1568 O O . ARG A 1 197 ? -3.106 14.313 7.294 1.00 92.25 197 ARG A O 1
ATOM 1575 N N . ASP A 1 198 ? -5.049 13.179 7.285 1.00 91.12 198 ASP A N 1
ATOM 1576 C CA . ASP A 1 198 ? -5.189 13.068 8.735 1.00 91.12 198 ASP A CA 1
ATOM 1577 C C . ASP A 1 198 ? -3.977 12.419 9.410 1.00 91.12 198 ASP A C 1
ATOM 1579 O O . ASP A 1 198 ? -3.306 11.539 8.855 1.00 91.12 198 ASP A O 1
ATOM 1583 N N . ASN A 1 199 ? -3.754 12.823 10.660 1.00 91.56 199 ASN A N 1
ATOM 1584 C CA . ASN A 1 199 ? -2.844 12.141 11.567 1.00 91.56 199 ASN A CA 1
ATOM 1585 C C . ASN A 1 199 ? -3.419 10.779 11.964 1.00 91.56 199 ASN A C 1
ATOM 1587 O O . ASN A 1 199 ? -4.603 10.671 12.286 1.00 91.56 199 ASN A O 1
ATOM 1591 N N . ILE A 1 200 ? -2.583 9.741 11.991 1.00 94.69 200 ILE A N 1
ATOM 1592 C CA . ILE A 1 200 ? -3.031 8.391 12.352 1.00 94.69 200 ILE A CA 1
ATOM 1593 C C . ILE A 1 200 ? -3.605 8.328 13.780 1.00 94.69 200 ILE A C 1
ATOM 1595 O O . ILE A 1 200 ? -4.575 7.619 14.025 1.00 94.69 200 ILE A O 1
ATOM 1599 N N . ALA A 1 201 ? -3.078 9.134 14.708 1.00 93.19 201 ALA A N 1
ATOM 1600 C CA . ALA A 1 201 ? -3.461 9.156 16.120 1.00 93.19 201 ALA A CA 1
ATOM 1601 C C . ALA A 1 201 ? -4.862 9.739 16.392 1.00 93.19 201 ALA A C 1
ATOM 1603 O O . ALA A 1 201 ? -5.442 9.505 17.464 1.00 93.19 201 ALA A O 1
ATOM 1604 N N . SER A 1 202 ? -5.409 10.513 15.446 1.00 92.44 202 SER A N 1
ATOM 1605 C CA . SER A 1 202 ? -6.757 11.090 15.529 1.00 92.44 202 SER A CA 1
ATOM 1606 C C . SER A 1 202 ? -7.817 10.249 14.811 1.00 92.44 202 SER A C 1
ATOM 1608 O O . SER A 1 202 ? -9.011 10.540 14.930 1.00 92.44 202 SER A O 1
ATOM 1610 N N . ARG A 1 203 ? -7.417 9.191 14.090 1.00 94.06 203 ARG A N 1
ATOM 1611 C CA . ARG A 1 203 ? -8.337 8.342 13.327 1.00 94.06 203 ARG A CA 1
ATOM 1612 C C . ARG A 1 203 ? -9.264 7.552 14.253 1.00 94.06 203 ARG A C 1
ATOM 1614 O O . ARG A 1 203 ? -8.852 7.006 15.272 1.00 94.06 203 ARG A O 1
ATOM 1621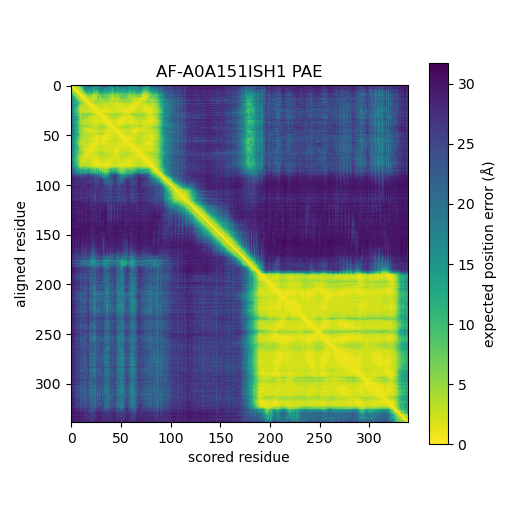 N N . LYS A 1 204 ? -10.533 7.459 13.850 1.00 95.31 204 LYS A N 1
ATOM 1622 C CA . LYS A 1 204 ? -11.578 6.641 14.494 1.00 95.31 204 LYS A CA 1
ATOM 1623 C C . LYS A 1 204 ? -11.804 5.338 13.716 1.00 95.31 204 LYS A C 1
ATOM 1625 O O . LYS A 1 204 ? -12.929 5.007 13.356 1.00 95.31 204 LYS A O 1
ATOM 1630 N N . ASP A 1 205 ? -10.719 4.653 13.383 1.00 97.25 205 ASP A N 1
ATOM 1631 C CA . ASP A 1 205 ? -10.709 3.444 12.553 1.00 97.25 205 ASP A CA 1
ATOM 1632 C C . ASP A 1 205 ? -9.826 2.374 13.204 1.00 97.25 205 ASP A C 1
ATOM 1634 O O . ASP A 1 205 ? -9.136 2.669 14.180 1.00 97.25 205 ASP A O 1
ATOM 1638 N N . ASN A 1 206 ? -9.828 1.154 12.670 1.00 98.31 206 ASN A N 1
ATOM 1639 C CA . ASN A 1 206 ? -8.820 0.163 13.049 1.00 98.31 206 ASN A CA 1
ATOM 1640 C C . ASN A 1 206 ? -7.460 0.629 12.531 1.00 98.31 206 ASN A C 1
ATOM 1642 O O . ASN A 1 206 ? -7.368 1.053 11.383 1.00 98.31 206 ASN A O 1
ATOM 1646 N N . ILE A 1 207 ? -6.420 0.589 13.354 1.00 98.19 207 ILE A N 1
ATOM 1647 C CA . ILE A 1 207 ? -5.109 1.136 13.001 1.00 98.19 207 ILE A CA 1
ATOM 1648 C C . ILE A 1 207 ? -4.120 -0.002 12.808 1.00 98.19 207 ILE A C 1
ATOM 1650 O O . ILE A 1 207 ? -4.011 -0.864 13.672 1.00 98.19 207 ILE A O 1
ATOM 1654 N N . VAL A 1 208 ? -3.372 0.026 11.709 1.00 98.50 208 VAL A N 1
ATOM 165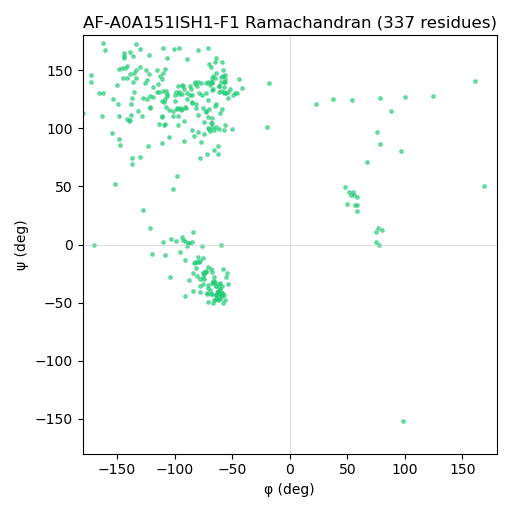5 C CA . VAL A 1 208 ? -2.251 -0.881 11.454 1.00 98.50 208 VAL A CA 1
ATOM 1656 C C . VAL A 1 208 ? -0.940 -0.115 11.591 1.00 98.50 208 VAL A C 1
ATOM 1658 O O . VAL A 1 208 ? -0.794 0.968 11.020 1.00 98.50 208 VAL A O 1
ATOM 1661 N N . ILE A 1 209 ? 0.006 -0.685 12.334 1.00 98.31 209 ILE A N 1
ATOM 1662 C CA . ILE A 1 209 ? 1.358 -0.143 12.526 1.00 98.31 209 ILE A CA 1
ATOM 1663 C C . ILE A 1 209 ? 2.414 -1.240 12.413 1.00 98.31 209 ILE A C 1
ATOM 1665 O O . ILE A 1 209 ? 2.097 -2.418 12.578 1.00 98.31 209 ILE A O 1
ATOM 1669 N N . PHE A 1 210 ? 3.673 -0.853 12.208 1.00 98.31 210 PHE A N 1
ATOM 1670 C CA . PHE A 1 210 ? 4.796 -1.790 12.174 1.00 98.31 210 PHE A CA 1
ATOM 1671 C C . PHE A 1 210 ? 5.736 -1.556 13.354 1.00 98.31 210 PHE A C 1
ATOM 1673 O O . PHE A 1 210 ? 6.147 -0.424 13.632 1.00 98.31 210 PHE A O 1
ATOM 1680 N N . ILE A 1 211 ? 6.088 -2.638 14.045 1.00 98.25 211 ILE A N 1
ATOM 1681 C CA . ILE A 1 211 ? 6.887 -2.599 15.272 1.00 98.25 211 ILE A CA 1
ATOM 1682 C C . ILE A 1 211 ? 7.941 -3.709 15.313 1.00 98.25 211 ILE A C 1
ATOM 1684 O O . ILE A 1 211 ? 7.888 -4.683 14.555 1.00 98.25 211 ILE A O 1
ATOM 1688 N N . THR A 1 212 ? 8.892 -3.577 16.235 1.00 98.25 212 THR A N 1
ATOM 1689 C CA . THR A 1 212 ? 9.780 -4.680 16.623 1.00 98.25 212 THR A CA 1
ATOM 1690 C C . THR A 1 212 ? 9.095 -5.639 17.604 1.00 98.25 212 THR A C 1
ATOM 1692 O O . THR A 1 212 ? 8.075 -5.308 18.210 1.00 98.25 212 THR A O 1
ATOM 1695 N N . ALA A 1 213 ? 9.687 -6.814 17.840 1.00 97.56 213 ALA A N 1
ATOM 1696 C CA . ALA A 1 213 ? 9.250 -7.772 18.866 1.00 97.56 213 ALA A CA 1
ATOM 1697 C C . ALA A 1 213 ? 9.234 -7.176 20.291 1.00 97.56 213 ALA A C 1
ATOM 1699 O O . ALA A 1 213 ? 8.529 -7.667 21.178 1.00 97.56 213 ALA A O 1
ATOM 1700 N N . ARG A 1 214 ? 9.999 -6.093 20.495 1.00 97.00 214 ARG A N 1
ATOM 1701 C CA . ARG A 1 214 ? 10.088 -5.308 21.736 1.00 97.00 214 ARG A CA 1
ATOM 1702 C C . ARG A 1 214 ? 9.120 -4.118 21.783 1.00 97.00 214 ARG A C 1
ATOM 1704 O O . ARG A 1 214 ? 9.179 -3.341 22.730 1.00 97.00 214 ARG A O 1
ATOM 1711 N N . GLY A 1 215 ? 8.270 -3.954 20.769 1.00 97.06 215 GLY A N 1
ATOM 1712 C CA . GLY A 1 215 ? 7.298 -2.863 20.697 1.00 97.06 215 GLY A CA 1
ATOM 1713 C C . GLY A 1 215 ? 7.866 -1.525 20.222 1.00 97.06 215 GLY A C 1
ATOM 1714 O O . GLY A 1 215 ? 7.190 -0.508 20.349 1.00 97.06 215 GLY A O 1
ATOM 1715 N N . GLU A 1 216 ? 9.086 -1.492 19.678 1.00 97.44 216 GLU A N 1
ATOM 1716 C CA . GLU A 1 216 ? 9.685 -0.252 19.170 1.00 97.44 216 GLU A CA 1
ATOM 1717 C C . GLU A 1 216 ? 9.077 0.115 17.811 1.00 97.44 216 GLU A C 1
ATOM 1719 O O . GLU A 1 216 ? 8.877 -0.746 16.954 1.00 97.44 216 GLU A O 1
ATOM 1724 N N . ALA A 1 217 ? 8.800 1.401 17.604 1.00 97.62 217 ALA A N 1
ATOM 1725 C CA . ALA A 1 217 ? 8.154 1.914 16.401 1.00 97.62 217 ALA A CA 1
ATOM 1726 C C . ALA A 1 217 ? 9.072 1.864 15.164 1.00 97.62 217 ALA A C 1
ATOM 1728 O O . ALA A 1 217 ? 10.151 2.465 15.168 1.00 97.62 217 ALA A O 1
ATOM 1729 N N . LEU A 1 218 ? 8.623 1.215 14.083 1.00 97.56 218 LEU A N 1
ATOM 1730 C CA . LEU A 1 218 ? 9.385 1.107 12.829 1.00 97.56 218 LEU A CA 1
ATOM 1731 C C . LEU A 1 218 ? 8.879 2.035 11.724 1.00 97.56 218 LEU A C 1
ATOM 1733 O O . LEU A 1 218 ? 9.667 2.465 10.884 1.00 97.56 218 LEU A O 1
ATOM 1737 N N . ASP A 1 219 ? 7.597 2.380 11.742 1.00 96.62 219 ASP A N 1
ATOM 1738 C CA . ASP A 1 219 ? 6.965 3.241 10.748 1.00 96.62 219 ASP A CA 1
ATOM 1739 C C . ASP A 1 219 ? 6.596 4.615 11.343 1.00 96.62 219 ASP A C 1
ATOM 1741 O O . ASP A 1 219 ? 6.661 4.840 12.559 1.00 96.62 219 ASP A O 1
ATOM 1745 N N . LYS A 1 220 ? 6.221 5.582 10.494 1.00 96.06 220 LYS A N 1
ATOM 1746 C CA . LYS A 1 220 ? 5.806 6.913 10.982 1.00 96.06 220 LYS A CA 1
ATOM 1747 C C . LYS A 1 220 ? 4.515 6.833 11.798 1.00 96.06 220 LYS A C 1
ATOM 1749 O O . LYS A 1 220 ? 4.324 7.653 12.695 1.00 96.06 220 LYS A O 1
ATOM 1754 N N . GLY A 1 221 ? 3.659 5.849 11.516 1.00 96.12 221 GLY A N 1
ATOM 1755 C CA . GLY A 1 221 ? 2.411 5.637 12.231 1.00 96.12 221 GLY A CA 1
ATOM 1756 C C . GLY A 1 221 ? 2.629 5.222 13.684 1.00 96.12 221 GLY A C 1
ATOM 1757 O O . GLY A 1 221 ? 2.097 5.866 14.590 1.00 96.12 221 GLY A O 1
ATOM 1758 N N . ALA A 1 222 ? 3.467 4.207 13.922 1.00 97.00 222 ALA A N 1
ATOM 1759 C CA . ALA A 1 222 ? 3.849 3.797 15.271 1.00 97.00 222 ALA A CA 1
ATOM 1760 C C . ALA A 1 222 ? 4.521 4.936 16.052 1.00 97.00 222 ALA A C 1
ATOM 1762 O O . ALA A 1 222 ? 4.196 5.140 17.221 1.00 97.00 222 ALA A O 1
ATOM 1763 N N . LYS A 1 223 ? 5.404 5.716 15.407 1.00 96.75 223 LYS A N 1
ATOM 1764 C CA . LYS A 1 223 ? 6.061 6.875 16.041 1.00 96.75 223 LYS A CA 1
ATOM 1765 C C . LYS A 1 223 ? 5.045 7.936 16.461 1.00 96.75 223 LYS A C 1
ATOM 1767 O O . LYS A 1 223 ? 5.034 8.335 17.617 1.00 96.75 223 LYS A O 1
ATOM 1772 N N . ALA A 1 224 ? 4.118 8.299 15.574 1.00 95.62 224 ALA A N 1
ATOM 1773 C CA . ALA A 1 224 ? 3.067 9.268 15.882 1.00 95.62 224 ALA A CA 1
ATOM 1774 C C . ALA A 1 224 ? 2.157 8.816 17.041 1.00 95.62 224 ALA A C 1
ATOM 1776 O O . ALA A 1 224 ? 1.749 9.634 17.867 1.00 95.62 224 ALA A O 1
ATOM 1777 N N . LEU A 1 225 ? 1.848 7.517 17.134 1.00 96.12 225 LEU A N 1
ATOM 1778 C CA . LEU A 1 225 ? 1.117 6.968 18.280 1.00 96.12 225 LEU A CA 1
ATOM 1779 C C . LEU A 1 225 ? 1.949 6.985 19.567 1.00 96.12 225 LEU A C 1
ATOM 1781 O O . LEU A 1 225 ? 1.393 7.266 20.630 1.00 96.12 225 LEU A O 1
ATOM 1785 N N . ALA A 1 226 ? 3.249 6.694 19.490 1.00 96.38 226 ALA A N 1
ATOM 1786 C CA . ALA A 1 226 ? 4.156 6.746 20.634 1.00 96.38 226 ALA A CA 1
ATOM 1787 C C . ALA A 1 226 ? 4.291 8.176 21.179 1.00 96.38 226 ALA A C 1
ATOM 1789 O O . ALA A 1 226 ? 4.105 8.390 22.377 1.00 96.38 226 ALA A O 1
ATOM 1790 N N . ASP A 1 227 ? 4.494 9.158 20.299 1.00 95.19 227 ASP A N 1
ATOM 1791 C CA . ASP A 1 227 ? 4.599 10.581 20.647 1.00 95.19 227 ASP A CA 1
ATOM 1792 C C . ASP A 1 227 ? 3.314 11.095 21.314 1.00 95.19 227 ASP A C 1
ATOM 1794 O O . ASP A 1 227 ? 3.351 11.847 22.289 1.00 95.19 227 ASP A O 1
ATOM 1798 N N . ALA A 1 228 ? 2.156 10.627 20.839 1.00 94.88 228 ALA A N 1
ATOM 1799 C CA . ALA A 1 228 ? 0.855 10.931 21.428 1.00 94.88 228 ALA A CA 1
ATOM 1800 C C . ALA A 1 228 ? 0.555 10.152 22.727 1.00 94.88 228 ALA A C 1
ATOM 1802 O O . ALA A 1 228 ? -0.519 10.339 23.302 1.00 94.88 228 ALA A O 1
ATOM 1803 N N . LYS A 1 229 ? 1.462 9.277 23.190 1.00 96.31 229 LYS A N 1
ATOM 1804 C CA . LYS A 1 229 ? 1.273 8.358 24.332 1.00 96.31 229 LYS A CA 1
ATOM 1805 C C . LYS A 1 229 ? 0.062 7.427 24.172 1.00 96.31 229 LYS A C 1
ATOM 1807 O O . LYS A 1 229 ? -0.614 7.093 25.141 1.00 96.31 229 LYS A O 1
ATOM 1812 N N . LEU A 1 230 ? -0.226 7.028 22.934 1.00 96.00 230 LEU A N 1
ATOM 1813 C CA . LEU A 1 230 ? -1.330 6.133 22.571 1.00 96.00 230 LEU A CA 1
ATOM 1814 C C . LEU A 1 230 ? -0.855 4.743 22.140 1.00 96.00 230 LEU A C 1
ATOM 1816 O O . LEU A 1 230 ? -1.692 3.866 21.940 1.00 96.00 230 LEU A O 1
ATOM 1820 N N . LEU A 1 231 ? 0.455 4.546 21.963 1.00 96.56 231 LEU A N 1
ATOM 1821 C CA . LEU A 1 231 ? 1.037 3.235 21.701 1.00 96.56 231 LEU A CA 1
ATOM 1822 C C . LEU A 1 231 ? 1.158 2.468 23.033 1.00 96.56 231 LEU A C 1
ATOM 1824 O O . LEU A 1 231 ? 1.949 2.879 23.886 1.00 96.56 231 LEU A O 1
ATOM 1828 N N . PRO A 1 232 ? 0.383 1.390 23.256 1.00 95.94 232 PRO A N 1
ATOM 1829 C CA . PRO A 1 232 ? 0.520 0.570 24.456 1.00 95.94 232 PRO A CA 1
ATOM 1830 C C . PRO A 1 232 ? 1.886 -0.125 24.498 1.00 95.94 232 PRO A C 1
ATOM 1832 O O . PRO A 1 232 ? 2.516 -0.358 23.467 1.00 95.94 232 PRO A O 1
ATOM 1835 N N . VAL A 1 233 ? 2.330 -0.504 25.698 1.00 96.25 233 VAL A N 1
ATOM 1836 C CA . VAL A 1 233 ? 3.563 -1.283 25.865 1.00 96.25 233 VAL A CA 1
ATOM 1837 C C . VAL A 1 233 ? 3.334 -2.695 25.333 1.00 96.25 233 VAL A C 1
ATOM 1839 O O . VAL A 1 233 ? 2.507 -3.444 25.855 1.00 96.25 233 VAL A O 1
ATOM 1842 N N . ILE A 1 234 ? 4.078 -3.058 24.291 1.00 95.94 234 ILE A N 1
ATOM 1843 C CA . ILE A 1 234 ? 4.008 -4.367 23.646 1.00 95.94 234 ILE A CA 1
ATOM 1844 C C . ILE A 1 234 ? 5.308 -5.110 23.945 1.00 95.94 234 ILE A C 1
ATOM 1846 O O . ILE A 1 234 ? 6.359 -4.763 23.421 1.00 95.94 234 ILE A O 1
ATOM 1850 N N . SER A 1 235 ? 5.233 -6.143 24.782 1.00 92.94 235 SER A N 1
ATOM 1851 C CA . SER A 1 235 ? 6.362 -7.024 25.099 1.00 92.94 235 SER A CA 1
ATOM 1852 C C . SER A 1 235 ? 6.104 -8.452 24.621 1.00 92.94 235 SER A C 1
ATOM 1854 O O . SER A 1 235 ? 4.955 -8.899 24.577 1.00 92.94 235 SER A O 1
ATOM 1856 N N . ASN A 1 236 ? 7.174 -9.173 24.278 1.00 91.62 236 ASN A N 1
ATOM 1857 C CA . ASN A 1 236 ? 7.141 -10.581 23.859 1.00 91.62 236 ASN A CA 1
ATOM 1858 C C . ASN A 1 236 ? 6.261 -10.832 22.624 1.00 91.62 236 ASN A C 1
ATOM 1860 O O . ASN A 1 236 ? 5.487 -11.788 22.586 1.00 91.62 236 ASN A O 1
ATOM 1864 N N . ALA A 1 237 ? 6.324 -9.942 21.632 1.00 96.44 237 ALA A N 1
ATOM 1865 C CA . ALA A 1 237 ? 5.582 -10.139 20.395 1.00 96.44 237 ALA A CA 1
ATOM 1866 C C . ALA A 1 237 ? 6.329 -11.122 19.473 1.00 96.44 237 ALA A C 1
ATOM 1868 O O . ALA A 1 237 ? 7.556 -11.092 19.394 1.00 96.44 237 ALA A O 1
ATOM 1869 N N . ILE A 1 238 ? 5.588 -12.005 18.802 1.00 98.06 238 ILE A N 1
ATOM 1870 C CA . ILE A 1 238 ? 6.153 -13.047 17.934 1.00 98.06 238 ILE A CA 1
ATOM 1871 C C . IL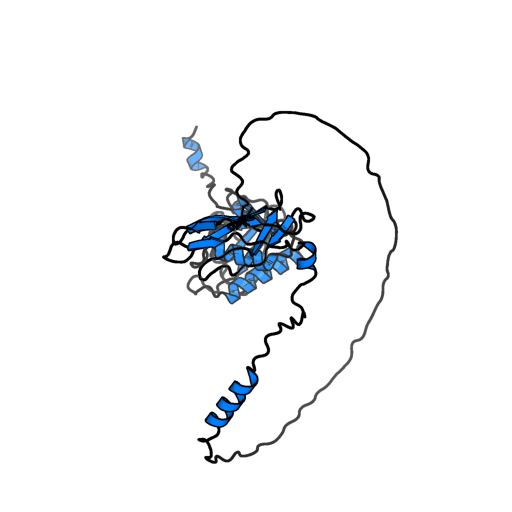E A 1 238 ? 6.407 -12.451 16.549 1.00 98.06 238 ILE A C 1
ATOM 1873 O O . ILE A 1 238 ? 5.510 -11.844 15.966 1.00 98.06 238 ILE A O 1
ATOM 1877 N N . LEU A 1 239 ? 7.621 -12.626 16.031 1.00 98.12 239 LEU A N 1
ATOM 1878 C CA . LEU A 1 239 ? 8.008 -12.175 14.695 1.00 98.12 239 LEU A CA 1
ATOM 1879 C C . LEU A 1 239 ? 7.094 -12.788 13.617 1.00 98.12 239 LEU A C 1
ATOM 1881 O O . LEU A 1 239 ? 6.698 -13.946 13.731 1.00 98.12 239 LEU A O 1
ATOM 1885 N N . GLY A 1 240 ? 6.717 -12.001 12.607 1.00 98.06 240 GLY A N 1
ATOM 1886 C CA . GLY A 1 240 ? 5.812 -12.435 11.536 1.00 98.06 240 GLY A CA 1
ATOM 1887 C C . GLY A 1 240 ? 4.338 -12.530 11.955 1.00 98.06 240 GLY A C 1
ATOM 1888 O O . GLY A 1 240 ? 3.492 -12.904 11.147 1.00 98.06 240 GLY A O 1
ATOM 1889 N N . ARG A 1 241 ? 3.985 -12.179 13.201 1.00 98.38 241 ARG A N 1
ATOM 1890 C CA . ARG A 1 241 ? 2.600 -12.218 13.696 1.00 98.38 241 ARG A CA 1
ATOM 1891 C C . ARG A 1 241 ? 2.052 -10.828 13.984 1.00 98.38 241 ARG A C 1
ATOM 1893 O O . ARG A 1 241 ? 2.755 -9.930 14.447 1.00 98.38 241 ARG A O 1
ATOM 1900 N N . ALA A 1 242 ? 0.762 -10.664 13.717 1.00 98.50 242 ALA A N 1
ATOM 1901 C CA . ALA A 1 242 ? -0.001 -9.494 14.103 1.00 98.50 242 ALA A CA 1
ATOM 1902 C C . ALA A 1 242 ? -0.445 -9.623 15.565 1.00 98.50 242 ALA A C 1
ATOM 1904 O O . ALA A 1 242 ? -0.901 -10.679 16.003 1.00 98.50 242 ALA A O 1
ATOM 1905 N N . ARG A 1 243 ? -0.350 -8.530 16.321 1.00 98.25 243 ARG A N 1
ATOM 1906 C CA . ARG A 1 243 ? -0.906 -8.425 17.671 1.00 98.25 243 ARG A CA 1
ATOM 1907 C C . ARG A 1 243 ? -2.070 -7.450 17.669 1.00 98.25 243 ARG A C 1
ATOM 1909 O O . ARG A 1 243 ? -1.897 -6.291 17.302 1.00 98.25 243 ARG A O 1
ATOM 1916 N N . VAL A 1 244 ? -3.233 -7.917 18.109 1.00 98.38 244 VAL A N 1
ATOM 1917 C CA . VAL A 1 244 ? -4.453 -7.109 18.197 1.00 98.38 244 VAL A CA 1
ATOM 1918 C C . VAL A 1 244 ? -4.606 -6.577 19.618 1.00 98.38 244 VAL A C 1
ATOM 1920 O O . VAL A 1 244 ? -4.495 -7.330 20.585 1.00 98.38 244 VAL A O 1
ATOM 1923 N N . LEU A 1 245 ? -4.827 -5.272 19.749 1.00 97.94 245 LEU A N 1
ATOM 1924 C CA . LEU A 1 245 ? -4.976 -4.579 21.025 1.00 97.94 245 LEU A CA 1
ATOM 1925 C C . LEU A 1 245 ? -6.187 -3.641 20.971 1.00 97.94 245 LEU A C 1
ATOM 1927 O O . LEU A 1 245 ? -6.388 -2.990 19.942 1.00 97.94 245 LEU A O 1
ATOM 1931 N N . PRO A 1 246 ? -6.949 -3.492 22.069 1.00 97.31 246 PRO A N 1
ATOM 1932 C CA . PRO A 1 246 ? -8.027 -2.517 22.129 1.00 97.31 246 PRO A CA 1
ATOM 1933 C C . PRO A 1 246 ? -7.519 -1.098 21.857 1.00 97.31 246 PRO A C 1
ATOM 1935 O O . PRO A 1 246 ? -6.503 -0.660 22.399 1.00 97.31 246 PRO A O 1
ATOM 1938 N N . TYR A 1 247 ? -8.262 -0.365 21.039 1.00 95.69 247 TYR A N 1
ATOM 1939 C CA . TYR A 1 247 ? -8.024 1.030 20.702 1.00 95.69 247 TYR A CA 1
ATOM 1940 C C . TYR A 1 247 ? -9.308 1.851 20.881 1.00 95.69 247 TYR A C 1
ATOM 1942 O O . TYR A 1 247 ? -10.403 1.324 21.094 1.00 95.69 247 TYR A O 1
ATOM 1950 N N . LYS A 1 248 ? -9.172 3.179 20.832 1.00 92.69 248 LYS A N 1
ATOM 1951 C CA . LYS A 1 248 ? -10.254 4.150 21.062 1.00 92.69 248 LYS A CA 1
ATOM 1952 C C . LYS A 1 248 ? -11.556 3.752 20.354 1.00 92.69 248 LYS A C 1
ATOM 1954 O O . LYS A 1 248 ? -11.536 3.328 19.202 1.00 92.69 248 LYS A O 1
ATOM 1959 N N . ASN A 1 249 ? -12.694 4.004 21.005 1.00 93.19 249 ASN A N 1
ATOM 1960 C CA . ASN A 1 249 ? -14.035 3.824 20.431 1.00 93.19 249 ASN A CA 1
ATOM 1961 C C . ASN A 1 249 ? -14.300 2.403 19.902 1.00 93.19 249 ASN A C 1
ATOM 1963 O O . ASN A 1 249 ? -14.862 2.247 18.817 1.00 93.19 249 ASN A O 1
ATOM 1967 N N . ASN A 1 250 ? -13.885 1.381 20.658 1.00 93.50 250 ASN A N 1
ATOM 1968 C CA . ASN A 1 250 ? -14.077 -0.028 20.302 1.00 93.50 250 ASN A CA 1
ATOM 1969 C C . ASN A 1 250 ? -13.439 -0.412 18.950 1.00 93.50 250 ASN A C 1
ATOM 1971 O O . ASN A 1 250 ? -13.937 -1.280 18.234 1.00 93.50 250 ASN A O 1
ATOM 1975 N N . LYS A 1 251 ? -12.365 0.285 18.565 1.00 97.19 251 LYS A N 1
ATOM 1976 C CA . LYS A 1 251 ? -11.536 -0.065 17.407 1.00 97.19 251 LYS A CA 1
ATOM 1977 C C . LYS A 1 251 ? -10.332 -0.868 17.861 1.00 97.19 251 LYS A C 1
ATOM 1979 O O . LYS A 1 251 ? -10.058 -0.952 19.053 1.00 97.19 251 LYS A O 1
ATOM 1984 N N . GLN A 1 252 ? -9.617 -1.451 16.910 1.00 98.06 252 GLN A N 1
ATOM 1985 C CA . GLN A 1 252 ? -8.438 -2.259 17.195 1.00 98.06 252 GLN A CA 1
ATOM 1986 C C . GLN A 1 252 ? -7.162 -1.575 16.708 1.00 98.06 252 GLN A C 1
ATOM 1988 O O . GLN A 1 252 ? -7.141 -0.958 15.642 1.00 98.06 252 GLN A O 1
ATOM 1993 N N . LEU A 1 253 ? -6.092 -1.712 17.483 1.00 98.38 253 LEU A N 1
ATOM 1994 C CA . LEU A 1 253 ? -4.721 -1.454 17.069 1.00 98.38 253 LEU A CA 1
ATOM 1995 C C . LEU A 1 253 ? -4.084 -2.797 16.706 1.00 98.38 253 LEU A C 1
ATOM 1997 O O . LEU A 1 253 ? -3.960 -3.680 17.551 1.00 98.38 253 LEU A O 1
ATOM 2001 N N . ILE A 1 254 ? -3.688 -2.940 15.450 1.00 98.62 254 ILE A N 1
ATOM 2002 C CA . ILE A 1 254 ? -3.102 -4.146 14.877 1.00 98.62 254 ILE A CA 1
ATOM 2003 C C . ILE A 1 254 ? -1.622 -3.862 14.634 1.00 98.62 254 ILE A C 1
ATOM 2005 O O . ILE A 1 254 ? -1.248 -3.145 13.704 1.00 98.62 254 ILE A O 1
ATOM 2009 N N . ALA A 1 255 ? -0.771 -4.393 15.502 1.00 98.56 255 ALA A N 1
ATOM 2010 C CA . ALA A 1 255 ? 0.666 -4.191 15.430 1.00 98.56 255 ALA A CA 1
ATOM 2011 C C . ALA A 1 255 ? 1.335 -5.357 14.693 1.00 98.56 255 ALA A C 1
ATOM 2013 O O . ALA A 1 255 ? 1.269 -6.498 15.150 1.00 98.56 255 ALA A O 1
ATOM 2014 N N . LEU A 1 256 ? 1.971 -5.073 13.557 1.00 98.62 256 LEU A N 1
ATOM 2015 C CA . LEU A 1 256 ? 2.685 -6.053 12.741 1.00 98.62 256 LEU A CA 1
ATOM 2016 C C . LEU A 1 256 ? 4.144 -6.130 13.188 1.00 98.62 256 LEU A C 1
ATOM 2018 O O . LEU A 1 256 ? 4.879 -5.141 13.117 1.00 98.62 256 LEU A O 1
ATOM 2022 N N . VAL A 1 257 ? 4.555 -7.303 13.668 1.00 98.44 257 VAL A N 1
ATOM 2023 C CA . VAL A 1 257 ? 5.894 -7.527 14.221 1.00 98.44 257 VAL A CA 1
ATOM 2024 C C . VAL A 1 257 ? 6.822 -8.007 13.114 1.00 98.44 257 VAL A C 1
ATOM 2026 O O . VAL A 1 257 ? 6.729 -9.152 12.678 1.00 98.44 257 VAL A O 1
ATOM 2029 N N . ILE A 1 258 ? 7.724 -7.138 12.659 1.00 98.31 258 ILE A N 1
ATOM 2030 C CA . ILE A 1 258 ? 8.522 -7.396 11.445 1.00 98.31 258 ILE A CA 1
ATOM 2031 C C . ILE A 1 258 ? 10.038 -7.440 11.668 1.00 98.31 258 ILE A C 1
ATOM 2033 O O . ILE A 1 258 ? 10.776 -7.793 10.755 1.00 98.31 258 ILE A O 1
ATOM 2037 N N . LYS A 1 259 ? 10.522 -7.089 12.866 1.00 97.88 259 LYS A N 1
ATOM 2038 C CA . LYS A 1 259 ? 11.946 -7.178 13.255 1.00 97.88 259 LYS A CA 1
ATOM 2039 C C . LYS A 1 259 ? 12.066 -7.596 14.719 1.00 97.88 259 LYS A C 1
ATOM 2041 O O . LYS A 1 259 ? 11.193 -7.239 15.511 1.00 97.88 259 LYS A O 1
ATOM 2046 N N . ASN A 1 260 ? 13.147 -8.260 15.133 1.00 96.69 260 ASN A N 1
ATOM 2047 C CA . ASN A 1 260 ? 13.387 -8.452 16.571 1.00 96.69 260 ASN A CA 1
ATOM 2048 C C . ASN A 1 260 ? 13.937 -7.174 17.211 1.00 96.69 260 ASN A C 1
ATOM 2050 O O . ASN A 1 260 ? 13.586 -6.843 18.345 1.00 96.69 260 ASN A O 1
ATOM 2054 N N . ASN A 1 261 ? 14.771 -6.439 16.470 1.00 96.19 261 ASN A N 1
ATOM 2055 C CA . ASN A 1 261 ? 15.398 -5.192 16.900 1.00 96.19 261 ASN A CA 1
ATOM 2056 C C . ASN A 1 261 ? 15.458 -4.173 15.750 1.00 96.19 261 ASN A C 1
ATOM 2058 O O . ASN A 1 261 ? 15.559 -4.535 14.581 1.00 96.19 261 ASN A O 1
ATOM 2062 N N . THR A 1 262 ? 15.475 -2.882 16.077 1.00 95.44 262 THR A N 1
ATOM 2063 C CA . THR A 1 262 ? 15.615 -1.774 15.116 1.00 95.44 262 THR A CA 1
ATOM 2064 C C . THR A 1 262 ? 16.863 -1.863 14.232 1.00 95.44 262 THR A C 1
ATOM 2066 O O . THR A 1 262 ? 16.819 -1.381 13.104 1.00 95.44 262 THR A O 1
ATOM 2069 N N . LYS A 1 263 ? 17.945 -2.502 14.701 1.00 96.25 263 LYS A N 1
ATOM 2070 C CA . LYS A 1 263 ? 19.235 -2.611 13.988 1.00 96.25 263 LYS A CA 1
ATOM 2071 C C . LYS A 1 263 ? 19.324 -3.730 12.945 1.00 96.25 263 LYS A C 1
ATOM 2073 O O . LYS A 1 263 ? 20.275 -3.742 12.173 1.00 96.25 263 LYS A O 1
ATOM 2078 N N . GLU A 1 264 ? 18.407 -4.694 12.964 1.00 95.38 264 GLU A N 1
ATOM 2079 C CA . GLU A 1 264 ? 18.430 -5.824 12.020 1.00 95.38 264 GLU A CA 1
ATOM 2080 C C . GLU A 1 264 ? 18.052 -5.368 10.606 1.00 95.38 264 GLU A C 1
ATOM 2082 O O . GLU A 1 264 ? 17.592 -4.248 10.432 1.00 95.38 264 GLU A O 1
ATOM 2087 N N . ILE A 1 265 ? 18.232 -6.206 9.590 1.00 95.62 265 ILE A N 1
ATOM 2088 C CA . ILE A 1 265 ? 17.719 -5.925 8.242 1.00 95.62 265 ILE A CA 1
ATOM 2089 C C . ILE A 1 265 ? 16.347 -6.588 8.112 1.00 95.62 265 ILE A C 1
ATOM 2091 O O . ILE A 1 265 ? 16.169 -7.723 8.548 1.00 95.62 265 ILE A O 1
ATOM 2095 N N . LEU A 1 266 ? 15.377 -5.887 7.526 1.00 96.62 266 LEU A N 1
ATOM 2096 C CA . LEU A 1 266 ? 14.032 -6.397 7.293 1.00 96.62 266 LEU A CA 1
ATOM 2097 C C . LEU A 1 266 ? 14.032 -7.514 6.247 1.00 96.62 266 LEU A C 1
ATOM 2099 O O . LEU A 1 266 ? 14.094 -7.281 5.029 1.00 96.62 266 LEU A O 1
ATOM 2103 N N . ASP A 1 267 ? 13.880 -8.724 6.766 1.00 97.06 267 ASP A N 1
ATOM 2104 C CA . ASP A 1 267 ? 13.625 -9.937 6.013 1.00 97.06 267 ASP A CA 1
ATOM 2105 C C . ASP A 1 267 ? 12.294 -9.822 5.238 1.00 97.06 267 ASP A C 1
ATOM 2107 O O . ASP A 1 267 ? 11.291 -9.283 5.722 1.00 97.06 267 ASP A O 1
ATOM 2111 N N . LYS A 1 268 ? 12.314 -10.256 3.975 1.00 96.62 268 LYS A N 1
ATOM 2112 C CA . LYS A 1 268 ? 11.166 -10.144 3.075 1.00 96.62 268 LYS A CA 1
ATOM 2113 C C . LYS A 1 268 ? 10.072 -11.131 3.474 1.00 96.62 268 LYS A C 1
ATOM 2115 O O . LYS A 1 268 ? 8.898 -10.768 3.426 1.00 96.62 268 LYS A O 1
ATOM 2120 N N . GLU A 1 269 ? 10.459 -12.346 3.825 1.00 97.81 269 GLU A N 1
ATOM 2121 C CA . GLU A 1 269 ? 9.587 -13.446 4.193 1.00 97.81 269 GLU A CA 1
ATOM 2122 C C . GLU A 1 269 ? 8.822 -13.088 5.473 1.00 97.81 269 GLU A C 1
ATOM 2124 O O . GLU A 1 269 ? 7.600 -13.197 5.510 1.00 97.81 269 GLU A O 1
ATOM 2129 N N . ILE A 1 270 ? 9.507 -12.504 6.462 1.00 98.25 270 ILE A N 1
ATOM 2130 C CA . ILE A 1 270 ? 8.882 -12.021 7.706 1.00 98.25 270 ILE A CA 1
ATOM 2131 C C . ILE A 1 270 ? 7.857 -10.906 7.453 1.00 98.25 270 ILE A C 1
ATOM 2133 O O . ILE A 1 270 ? 6.793 -10.872 8.081 1.00 98.25 270 ILE A O 1
ATOM 2137 N N . LEU A 1 271 ? 8.152 -9.977 6.536 1.00 98.19 271 LEU A N 1
ATOM 2138 C CA . LEU A 1 271 ? 7.191 -8.942 6.155 1.00 98.19 271 LEU A CA 1
ATOM 2139 C C . LEU A 1 271 ? 5.932 -9.572 5.541 1.00 98.19 271 LEU A C 1
ATOM 2141 O O . LEU A 1 271 ? 4.824 -9.201 5.930 1.00 98.19 271 LEU A O 1
ATOM 2145 N N . ASP A 1 272 ? 6.093 -10.527 4.624 1.00 98.06 272 ASP A N 1
ATOM 2146 C CA . ASP A 1 272 ? 4.972 -11.222 3.985 1.00 98.06 272 ASP A CA 1
ATOM 2147 C C . ASP A 1 272 ? 4.155 -12.032 5.003 1.00 98.06 272 ASP A C 1
ATOM 2149 O O . ASP A 1 272 ? 2.928 -11.922 5.018 1.00 98.06 272 ASP A O 1
ATOM 2153 N N . GLU A 1 273 ? 4.806 -12.756 5.918 1.00 98.56 273 GLU A N 1
ATOM 2154 C CA . GLU A 1 273 ? 4.151 -13.459 7.030 1.00 98.56 273 GLU A CA 1
ATOM 2155 C C . GLU A 1 273 ? 3.329 -12.506 7.904 1.00 98.56 273 GLU A C 1
ATOM 2157 O O . GLU A 1 273 ? 2.172 -12.791 8.215 1.00 98.56 273 GLU A O 1
ATOM 2162 N N . SER A 1 274 ? 3.872 -11.329 8.233 1.00 98.56 274 SER A N 1
ATOM 2163 C CA . SER A 1 274 ? 3.151 -10.338 9.038 1.00 98.56 274 SER A CA 1
ATOM 2164 C C . SER A 1 274 ? 1.902 -9.796 8.331 1.00 98.56 274 SER A C 1
ATOM 2166 O O . SER A 1 274 ? 0.872 -9.579 8.973 1.00 98.56 274 SER A O 1
ATOM 2168 N N . ILE A 1 275 ? 1.946 -9.629 7.003 1.00 98.56 275 ILE A N 1
ATOM 2169 C CA . ILE A 1 275 ? 0.797 -9.186 6.201 1.00 98.56 275 ILE A CA 1
ATOM 2170 C C . ILE A 1 275 ? -0.215 -10.331 6.028 1.00 98.56 275 ILE A C 1
ATOM 2172 O O . ILE A 1 275 ? -1.422 -10.086 6.044 1.00 98.56 275 ILE A O 1
ATOM 2176 N N . HIS A 1 276 ? 0.231 -11.585 5.932 1.00 98.62 276 HIS A N 1
ATOM 2177 C CA . HIS A 1 276 ? -0.662 -12.744 6.022 1.00 98.62 276 HIS A CA 1
ATOM 2178 C C . HIS A 1 276 ? -1.353 -12.813 7.387 1.00 98.62 276 HIS A C 1
ATOM 2180 O O . HIS A 1 276 ? -2.563 -13.009 7.454 1.00 98.62 276 HIS A O 1
ATOM 2186 N N . SER A 1 277 ? -0.631 -12.532 8.471 1.00 98.75 277 SER A N 1
ATOM 2187 C CA . SER A 1 277 ? -1.239 -12.442 9.796 1.00 98.75 277 SER A CA 1
ATOM 2188 C C . SER A 1 277 ? -2.233 -11.277 9.901 1.00 98.75 277 SER A C 1
ATOM 2190 O O . SER A 1 277 ? -3.234 -11.405 10.601 1.00 98.75 277 SER A O 1
ATOM 2192 N N . LEU A 1 278 ? -2.014 -10.159 9.194 1.00 98.62 278 LEU A N 1
ATOM 2193 C CA . LEU A 1 278 ? -3.011 -9.088 9.067 1.00 98.62 278 LEU A CA 1
ATOM 2194 C C . LEU A 1 278 ? -4.274 -9.572 8.340 1.00 98.62 278 LEU A C 1
ATOM 2196 O O . LEU A 1 278 ? -5.378 -9.225 8.754 1.00 98.62 278 LEU A O 1
ATOM 2200 N N . LEU A 1 279 ? -4.129 -10.357 7.268 1.00 98.31 279 LEU A N 1
ATOM 2201 C CA . LEU A 1 279 ? -5.257 -10.941 6.540 1.00 98.31 279 LEU A CA 1
ATOM 2202 C C . LEU A 1 279 ? -6.116 -11.831 7.451 1.00 98.31 279 LEU A C 1
ATOM 2204 O O . LEU A 1 279 ? -7.344 -11.745 7.390 1.00 98.31 279 LEU A O 1
ATOM 2208 N N . ASP A 1 280 ? -5.486 -12.643 8.300 1.00 98.50 280 ASP A N 1
ATOM 2209 C CA . ASP A 1 280 ? -6.195 -13.480 9.272 1.00 98.50 280 ASP A CA 1
ATOM 2210 C C . ASP A 1 280 ? -7.010 -12.615 10.244 1.00 98.50 280 ASP A C 1
ATOM 2212 O O . ASP A 1 280 ? -8.210 -12.833 10.396 1.00 98.50 280 ASP A O 1
ATOM 2216 N N . VAL A 1 281 ? -6.405 -11.553 10.793 1.00 98.50 281 VAL A N 1
ATOM 2217 C CA . VAL A 1 281 ? -7.090 -10.592 11.678 1.00 98.50 281 VAL A CA 1
ATOM 2218 C C . VAL A 1 281 ? -8.261 -9.898 10.973 1.00 98.50 281 VAL A C 1
ATOM 2220 O O . VAL A 1 281 ? -9.329 -9.735 11.561 1.00 98.50 281 VAL A O 1
ATOM 2223 N N . VAL A 1 282 ? -8.086 -9.488 9.712 1.00 98.12 282 VAL A N 1
ATOM 2224 C CA . VAL A 1 282 ? -9.149 -8.855 8.913 1.00 98.12 282 VAL A CA 1
ATOM 2225 C C . VAL A 1 282 ? -10.346 -9.789 8.752 1.00 98.12 282 VAL A C 1
ATOM 2227 O O . VAL A 1 282 ? -11.482 -9.336 8.886 1.00 98.12 282 VAL A O 1
ATOM 2230 N N . LYS A 1 283 ? -10.105 -11.077 8.488 1.00 97.62 283 LYS A N 1
ATOM 2231 C CA . LYS A 1 283 ? -11.166 -12.079 8.333 1.00 97.62 283 LYS A CA 1
ATOM 2232 C C . LYS A 1 283 ? -11.837 -12.409 9.659 1.00 97.62 283 LYS A C 1
ATOM 2234 O O . LYS A 1 283 ? -13.060 -12.369 9.740 1.00 97.62 283 LYS A O 1
ATOM 2239 N N . GLU A 1 284 ? -11.046 -12.703 10.684 1.00 98.19 284 GLU A N 1
ATOM 2240 C CA . GLU A 1 284 ? -11.535 -13.101 12.005 1.00 98.19 284 GLU A CA 1
ATOM 2241 C C . GLU A 1 284 ? -12.408 -12.009 12.630 1.00 98.19 284 GLU A C 1
ATOM 2243 O O . GLU A 1 284 ? -13.489 -12.288 13.143 1.00 98.19 284 GLU A O 1
ATOM 2248 N N . LEU A 1 285 ? -11.986 -10.749 12.514 1.00 97.56 285 LEU A N 1
ATOM 2249 C CA . LEU A 1 285 ? -12.722 -9.607 13.055 1.00 97.56 285 LEU A CA 1
ATOM 2250 C C . LEU A 1 285 ? -13.709 -8.983 12.057 1.00 97.56 285 LEU A C 1
ATOM 2252 O O . LEU A 1 285 ? -14.330 -7.973 12.384 1.00 97.56 285 LEU A O 1
ATOM 2256 N N . SER A 1 286 ? -13.842 -9.552 10.852 1.00 97.00 286 SER A N 1
ATOM 2257 C CA . SER A 1 286 ? -14.694 -9.038 9.768 1.00 97.00 286 SER A CA 1
ATOM 2258 C C . SER A 1 286 ? -14.511 -7.529 9.526 1.00 97.00 286 SER A C 1
ATOM 2260 O O . SER A 1 286 ? -15.469 -6.755 9.503 1.00 97.00 286 SER A O 1
ATOM 2262 N N . LEU A 1 287 ? -13.257 -7.081 9.395 1.00 97.44 287 LEU A N 1
ATOM 2263 C CA . LEU A 1 287 ? -12.938 -5.657 9.277 1.00 97.44 287 LEU A CA 1
ATOM 2264 C C . LEU A 1 287 ? -13.286 -5.113 7.885 1.00 97.44 287 LEU A C 1
ATOM 2266 O O . LEU A 1 287 ? -12.659 -5.469 6.892 1.00 97.44 287 LEU A O 1
ATOM 2270 N N . GLU A 1 288 ? -14.213 -4.157 7.831 1.00 96.81 288 GLU A N 1
ATOM 2271 C CA . GLU A 1 288 ? -14.573 -3.450 6.590 1.00 96.81 288 GLU A CA 1
ATOM 2272 C C . GLU A 1 288 ? -13.594 -2.319 6.236 1.00 96.81 288 GLU A C 1
ATOM 2274 O O . GLU A 1 288 ? -13.424 -1.959 5.066 1.00 96.81 288 GLU A O 1
ATOM 2279 N N . SER A 1 289 ? -12.938 -1.733 7.246 1.00 97.75 289 SER A N 1
ATOM 2280 C CA . SER A 1 289 ? -11.916 -0.708 7.046 1.00 97.75 289 SER A CA 1
ATOM 2281 C C . SER A 1 289 ? -10.789 -0.753 8.067 1.00 97.75 289 SER A C 1
ATOM 2283 O O . SER A 1 289 ? -10.974 -1.142 9.225 1.00 97.75 289 SER A O 1
ATOM 2285 N N . LEU A 1 290 ? -9.621 -0.293 7.623 1.00 98.25 290 LEU A N 1
ATOM 2286 C CA . LEU A 1 290 ? -8.467 -0.015 8.468 1.00 98.25 290 LEU A CA 1
ATOM 2287 C C . LEU A 1 290 ? -7.710 1.216 7.960 1.00 98.25 290 LEU A C 1
ATOM 2289 O O . LEU A 1 290 ? -7.852 1.628 6.810 1.00 98.25 290 LEU A O 1
ATOM 2293 N N . SER A 1 291 ? -6.906 1.817 8.826 1.00 98.31 291 SER A N 1
ATOM 2294 C CA . SER A 1 291 ? -6.043 2.959 8.547 1.00 98.31 291 SER A CA 1
ATOM 2295 C C . SER A 1 291 ? -4.581 2.575 8.780 1.00 98.31 291 SER A C 1
ATOM 2297 O O . SER A 1 291 ? -4.252 1.951 9.785 1.00 98.31 291 SER A O 1
ATOM 2299 N N . ILE A 1 292 ? -3.702 2.964 7.862 1.00 98.06 292 ILE A N 1
ATOM 2300 C CA . ILE A 1 292 ? -2.265 2.662 7.884 1.00 98.06 292 ILE A CA 1
ATOM 2301 C C . ILE A 1 292 ? -1.479 3.900 7.454 1.00 98.06 292 ILE A C 1
ATOM 2303 O O . ILE A 1 292 ? -1.964 4.690 6.640 1.00 98.06 292 ILE A O 1
ATOM 2307 N N . CYS A 1 293 ? -0.284 4.112 8.002 1.00 97.31 293 CYS A N 1
ATOM 2308 C CA . CYS A 1 293 ? 0.528 5.269 7.636 1.00 97.31 293 CYS A CA 1
ATOM 2309 C C . CYS A 1 293 ? 1.283 5.029 6.322 1.00 97.31 293 CYS A C 1
ATOM 2311 O O . CYS A 1 293 ? 1.875 3.972 6.123 1.00 97.31 293 CYS A O 1
ATOM 2313 N N . ASN A 1 294 ? 1.298 6.035 5.445 1.00 95.94 294 ASN A N 1
ATOM 2314 C CA . ASN A 1 294 ? 2.206 6.075 4.304 1.00 95.94 294 ASN A CA 1
ATOM 2315 C C . ASN A 1 294 ? 3.616 6.407 4.799 1.00 95.94 294 ASN A C 1
ATOM 2317 O O . ASN A 1 294 ? 3.968 7.576 4.988 1.00 95.94 294 ASN A O 1
ATOM 2321 N N . SER A 1 295 ? 4.420 5.377 5.024 1.00 95.12 295 SER A N 1
ATOM 2322 C CA . SER A 1 295 ? 5.824 5.565 5.357 1.00 95.12 295 SER A CA 1
ATOM 2323 C C . SER A 1 295 ? 6.696 4.441 4.846 1.00 95.12 295 SER A C 1
ATOM 2325 O O . SER A 1 295 ? 6.265 3.294 4.752 1.00 95.12 295 SER A O 1
ATOM 2327 N N . GLU A 1 296 ? 7.941 4.803 4.562 1.00 95.12 296 GLU A N 1
ATOM 2328 C CA . GLU A 1 296 ? 9.015 3.853 4.327 1.00 95.12 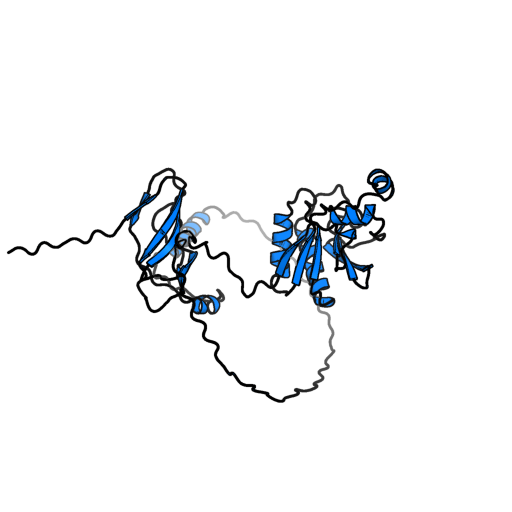296 GLU A CA 1
ATOM 2329 C C . GLU A 1 296 ? 9.329 3.082 5.604 1.00 95.12 296 GLU A C 1
ATOM 2331 O O . GLU A 1 296 ? 9.255 3.625 6.712 1.00 95.12 296 GLU A O 1
ATOM 2336 N N . ILE A 1 297 ? 9.693 1.816 5.434 1.00 95.38 297 ILE A N 1
ATOM 2337 C CA . ILE A 1 297 ? 10.011 0.914 6.536 1.00 95.38 297 ILE A CA 1
ATOM 2338 C C . ILE A 1 297 ? 11.318 0.229 6.198 1.00 95.38 297 ILE A C 1
ATOM 2340 O O . ILE A 1 297 ? 11.394 -0.533 5.237 1.00 95.38 297 ILE A O 1
ATOM 2344 N N . ASP A 1 298 ? 12.345 0.514 6.993 1.00 92.62 298 ASP A N 1
ATOM 2345 C CA . ASP A 1 298 ? 13.659 -0.116 6.865 1.00 92.62 298 ASP A CA 1
ATOM 2346 C C . ASP A 1 298 ? 14.255 -0.019 5.445 1.00 92.62 298 ASP A C 1
ATOM 2348 O O . ASP A 1 298 ? 14.747 -0.991 4.878 1.00 92.62 298 ASP A O 1
ATOM 2352 N N . GLY A 1 299 ? 14.132 1.161 4.827 1.00 92.81 299 GLY A N 1
ATOM 2353 C CA . GLY A 1 299 ? 14.601 1.422 3.462 1.00 92.81 299 GLY A CA 1
ATOM 2354 C C . GLY A 1 299 ? 13.702 0.873 2.348 1.00 92.81 299 GLY A C 1
ATOM 2355 O O . GLY A 1 299 ? 14.008 1.072 1.175 1.00 92.81 299 GLY A O 1
ATOM 2356 N N . ARG A 1 300 ? 12.585 0.207 2.674 1.00 94.81 300 ARG A N 1
ATOM 2357 C CA . ARG A 1 300 ? 11.573 -0.191 1.684 1.00 94.81 300 ARG A CA 1
ATOM 2358 C C . ARG A 1 300 ? 10.583 0.938 1.445 1.00 94.81 300 ARG A C 1
ATOM 2360 O O . ARG A 1 300 ? 10.060 1.527 2.393 1.00 94.81 300 ARG A O 1
ATOM 2367 N N . THR A 1 301 ? 10.296 1.195 0.172 1.00 96.69 301 THR A N 1
ATOM 2368 C CA . THR A 1 301 ? 9.345 2.230 -0.235 1.00 96.69 301 THR A CA 1
ATOM 2369 C C . THR A 1 301 ? 7.915 1.847 0.150 1.00 96.69 301 THR A C 1
ATOM 2371 O O . THR A 1 301 ? 7.564 0.664 0.225 1.00 96.69 301 THR A O 1
ATOM 2374 N N . TRP A 1 302 ? 7.057 2.849 0.362 1.00 96.25 302 TRP A N 1
ATOM 2375 C CA . TRP A 1 302 ? 5.633 2.606 0.607 1.00 96.25 302 TRP A CA 1
ATOM 2376 C C . TRP A 1 302 ? 4.962 1.849 -0.545 1.00 96.25 302 TRP A C 1
ATOM 2378 O O . TRP A 1 302 ? 4.108 1.001 -0.299 1.00 96.25 302 TRP A O 1
ATOM 2388 N N . ASP A 1 303 ? 5.358 2.103 -1.793 1.00 96.12 303 ASP A N 1
ATOM 2389 C CA . ASP A 1 303 ? 4.768 1.433 -2.953 1.00 96.12 303 ASP A CA 1
ATOM 2390 C C . ASP A 1 303 ? 5.034 -0.076 -2.948 1.00 96.12 303 ASP A C 1
ATOM 2392 O O . ASP A 1 303 ? 4.146 -0.855 -3.299 1.00 96.12 303 ASP A O 1
ATOM 2396 N N . ASP A 1 304 ? 6.207 -0.512 -2.484 1.00 96.50 304 ASP A N 1
ATOM 2397 C CA . ASP A 1 304 ? 6.521 -1.937 -2.341 1.00 96.50 304 ASP A CA 1
ATOM 2398 C C . ASP A 1 304 ? 5.670 -2.599 -1.253 1.00 96.50 304 ASP A C 1
ATOM 2400 O O . ASP A 1 304 ? 5.136 -3.694 -1.450 1.00 96.50 304 ASP A O 1
ATOM 2404 N N . ILE A 1 305 ? 5.500 -1.921 -0.116 1.00 97.75 305 ILE A N 1
ATOM 2405 C CA . ILE A 1 305 ? 4.655 -2.386 0.993 1.00 97.75 305 ILE A CA 1
ATOM 2406 C C . ILE A 1 305 ? 3.192 -2.449 0.541 1.00 97.75 305 ILE A C 1
ATOM 2408 O O . ILE A 1 305 ? 2.519 -3.464 0.722 1.00 97.75 305 ILE A O 1
ATOM 2412 N N . ARG A 1 306 ? 2.707 -1.396 -0.123 1.00 97.12 306 ARG A N 1
ATOM 2413 C CA . ARG A 1 306 ? 1.353 -1.306 -0.672 1.00 97.12 306 ARG A CA 1
ATOM 2414 C C . ARG A 1 306 ? 1.074 -2.422 -1.673 1.00 97.12 306 ARG A C 1
ATOM 2416 O O . ARG A 1 306 ? 0.008 -3.027 -1.595 1.00 97.12 306 ARG A O 1
ATOM 2423 N N . LYS A 1 307 ? 2.009 -2.718 -2.584 1.00 96.31 307 LYS A N 1
ATOM 2424 C CA . LYS A 1 307 ? 1.887 -3.833 -3.541 1.00 96.31 307 LYS A CA 1
ATOM 2425 C C . LYS A 1 307 ? 1.730 -5.174 -2.824 1.00 96.31 307 LYS A C 1
ATOM 2427 O O . LYS A 1 307 ? 0.883 -5.967 -3.221 1.00 96.31 307 LYS A O 1
ATOM 2432 N N . ARG A 1 308 ? 2.484 -5.419 -1.747 1.00 97.62 308 ARG A N 1
ATOM 2433 C CA . ARG A 1 308 ? 2.364 -6.653 -0.944 1.00 97.62 308 ARG A CA 1
ATOM 2434 C C . ARG A 1 308 ? 1.021 -6.752 -0.234 1.00 97.62 308 ARG A C 1
ATOM 2436 O O . ARG A 1 308 ? 0.353 -7.773 -0.358 1.00 97.62 308 ARG A O 1
ATOM 2443 N N . ILE A 1 309 ? 0.592 -5.675 0.429 1.00 97.75 309 ILE A N 1
ATOM 2444 C CA . ILE A 1 309 ? -0.733 -5.600 1.062 1.00 97.75 309 ILE A CA 1
ATOM 2445 C C . ILE A 1 309 ? -1.824 -5.864 0.022 1.00 97.75 309 ILE A C 1
ATOM 2447 O O . ILE A 1 309 ? -2.695 -6.697 0.254 1.00 97.75 309 ILE A O 1
ATOM 2451 N N . HIS A 1 310 ? -1.750 -5.214 -1.143 1.00 95.94 310 HIS A N 1
ATOM 2452 C CA . HIS A 1 310 ? -2.703 -5.425 -2.227 1.00 95.94 310 HIS A CA 1
ATOM 2453 C C . HIS A 1 310 ? -2.738 -6.894 -2.667 1.00 95.94 310 HIS A C 1
ATOM 2455 O O . HIS A 1 310 ? -3.807 -7.495 -2.704 1.00 95.94 310 HIS A O 1
ATOM 2461 N N . ASN A 1 311 ? -1.577 -7.493 -2.939 1.00 95.38 311 ASN A N 1
ATOM 2462 C CA . ASN A 1 311 ? -1.475 -8.868 -3.426 1.00 95.38 311 ASN A CA 1
ATOM 2463 C C . ASN A 1 311 ? -1.947 -9.916 -2.416 1.00 95.38 311 ASN A C 1
ATOM 2465 O O . ASN A 1 311 ? -2.458 -10.949 -2.830 1.00 95.38 311 ASN A O 1
ATOM 2469 N N . ILE A 1 312 ? -1.780 -9.681 -1.114 1.00 96.56 312 ILE A N 1
ATOM 2470 C CA . ILE A 1 312 ? -2.194 -10.642 -0.082 1.00 96.56 312 ILE A CA 1
ATOM 2471 C C . ILE A 1 312 ? -3.683 -10.480 0.246 1.00 96.56 312 ILE A C 1
ATOM 2473 O O . ILE A 1 312 ? -4.399 -11.469 0.397 1.00 96.56 312 ILE A O 1
ATOM 2477 N N . LEU A 1 313 ? -4.188 -9.246 0.308 1.00 95.94 313 LEU A N 1
ATOM 2478 C CA . LEU A 1 313 ? -5.570 -8.984 0.712 1.00 95.94 313 LEU A CA 1
ATOM 2479 C C . LEU A 1 313 ? -6.563 -8.998 -0.474 1.00 95.94 313 LEU A C 1
ATOM 2481 O O . LEU A 1 313 ? -7.750 -8.795 -0.236 1.00 95.94 313 LEU A O 1
ATOM 2485 N N . TYR A 1 314 ? -6.126 -9.213 -1.729 1.00 94.12 314 TYR A N 1
ATOM 2486 C CA . TYR A 1 314 ? -6.892 -8.903 -2.961 1.00 94.12 314 TYR A CA 1
ATOM 2487 C C . TYR A 1 314 ? -8.299 -9.521 -3.058 1.00 94.12 314 TYR A C 1
ATOM 2489 O O . TYR A 1 314 ? -9.164 -9.000 -3.760 1.00 94.12 314 TYR A O 1
ATOM 2497 N N . ASN A 1 315 ? -8.541 -10.627 -2.353 1.00 91.06 315 ASN A N 1
ATOM 2498 C CA . ASN A 1 315 ? -9.830 -11.324 -2.316 1.00 91.06 315 ASN A CA 1
ATOM 2499 C C . ASN A 1 315 ? -10.801 -10.803 -1.243 1.00 91.06 315 ASN A C 1
ATOM 2501 O O . ASN A 1 315 ? -11.880 -11.365 -1.088 1.00 91.06 315 ASN A O 1
ATOM 2505 N N . ASN A 1 316 ? -10.434 -9.780 -0.467 1.00 92.81 316 ASN A N 1
ATOM 2506 C CA . ASN A 1 316 ? -11.202 -9.340 0.699 1.00 92.81 316 ASN A CA 1
ATOM 2507 C C . ASN A 1 316 ? -11.730 -7.935 0.472 1.00 92.81 316 ASN A C 1
ATOM 2509 O O . ASN A 1 316 ? -10.972 -7.048 0.079 1.00 92.81 316 ASN A O 1
ATOM 2513 N N . LYS A 1 317 ? -13.028 -7.746 0.725 1.00 95.00 317 LYS A N 1
ATOM 2514 C CA . LYS A 1 317 ? -13.699 -6.459 0.557 1.00 95.00 317 LYS A CA 1
ATOM 2515 C C . LYS A 1 317 ? -13.345 -5.534 1.724 1.00 95.00 317 LYS A C 1
ATOM 2517 O O . LYS A 1 317 ? -14.044 -5.531 2.731 1.00 95.00 317 LYS A O 1
ATOM 2522 N N . ILE A 1 318 ? -12.249 -4.787 1.604 1.00 96.69 318 ILE A N 1
ATOM 2523 C CA . ILE A 1 318 ? -11.741 -3.904 2.661 1.00 96.69 318 ILE A CA 1
ATOM 2524 C C . ILE A 1 318 ? -11.307 -2.542 2.120 1.00 96.69 318 ILE A C 1
ATOM 2526 O O . ILE A 1 318 ? -10.663 -2.419 1.080 1.00 96.69 318 ILE A O 1
ATOM 2530 N N . THR A 1 319 ? -11.616 -1.489 2.872 1.00 97.69 319 THR A N 1
ATOM 2531 C CA . THR A 1 319 ? -11.130 -0.135 2.594 1.00 97.69 319 THR A CA 1
ATOM 2532 C C . THR A 1 319 ? -9.911 0.189 3.456 1.00 97.69 319 THR A C 1
ATOM 2534 O O . THR A 1 319 ? -10.007 0.284 4.679 1.00 97.69 319 THR A O 1
ATOM 2537 N N . ILE A 1 320 ? -8.765 0.420 2.820 1.00 97.94 320 ILE A N 1
ATOM 2538 C CA . ILE A 1 320 ? -7.506 0.793 3.469 1.00 97.94 320 ILE A CA 1
ATOM 2539 C C . ILE A 1 320 ? -7.294 2.297 3.324 1.00 97.94 320 ILE A C 1
ATOM 2541 O O . ILE A 1 320 ? -7.031 2.813 2.237 1.00 97.94 320 ILE A O 1
ATOM 2545 N N . LYS A 1 321 ? -7.385 3.026 4.432 1.00 98.00 321 LYS A N 1
ATOM 2546 C CA . LYS A 1 321 ? -7.181 4.474 4.467 1.00 98.00 321 LYS A CA 1
ATOM 2547 C C . LYS A 1 321 ? -5.713 4.775 4.745 1.00 98.00 321 LYS A C 1
ATOM 2549 O O . LYS A 1 321 ? -5.173 4.404 5.782 1.00 98.00 321 LYS A O 1
ATOM 2554 N N . VAL A 1 322 ? -5.059 5.439 3.805 1.00 97.69 322 VAL A N 1
ATOM 2555 C CA . VAL A 1 322 ? -3.617 5.679 3.817 1.00 97.69 322 VAL A CA 1
ATOM 2556 C C . VAL A 1 322 ? -3.338 7.073 4.374 1.00 97.69 322 VAL A C 1
ATOM 2558 O O . VAL A 1 322 ? -3.538 8.075 3.689 1.00 97.69 322 VAL A O 1
ATOM 2561 N N . CYS A 1 323 ? -2.897 7.143 5.628 1.00 96.19 323 CYS A N 1
ATOM 2562 C CA . CYS A 1 323 ? -2.625 8.388 6.342 1.00 96.19 323 CYS A CA 1
ATOM 2563 C C . CYS A 1 323 ? -1.251 8.953 5.975 1.00 96.19 323 CYS A C 1
ATOM 2565 O O . CYS A 1 323 ? -0.229 8.317 6.232 1.00 96.19 323 CYS A O 1
ATOM 2567 N N . LYS A 1 324 ? -1.211 10.178 5.442 1.00 92.00 324 LYS A N 1
ATOM 2568 C CA . LYS A 1 324 ? 0.046 10.896 5.167 1.00 92.00 324 LYS A CA 1
ATOM 2569 C C . LYS A 1 324 ? 0.676 11.539 6.404 1.00 92.00 324 LYS A C 1
ATOM 2571 O O . LYS A 1 324 ? 1.847 11.899 6.363 1.00 92.00 324 LYS A O 1
ATOM 2576 N N . ASN A 1 325 ? -0.086 11.656 7.496 1.00 84.38 325 ASN A N 1
ATOM 2577 C CA . ASN A 1 325 ? 0.359 12.266 8.748 1.00 84.38 325 ASN A CA 1
ATOM 2578 C C . ASN A 1 325 ? 0.816 13.735 8.583 1.00 84.38 325 ASN A C 1
ATOM 2580 O O . ASN A 1 325 ? 1.749 14.175 9.247 1.00 84.38 325 ASN A O 1
ATOM 2584 N N . GLU A 1 326 ? 0.167 14.479 7.678 1.00 81.19 326 GLU A N 1
ATOM 2585 C CA . GLU A 1 326 ? 0.513 15.872 7.340 1.00 81.19 326 GLU A CA 1
ATOM 2586 C C . GLU A 1 326 ? -0.118 16.881 8.312 1.00 81.19 326 GLU A C 1
ATOM 2588 O O . GLU A 1 326 ? 0.393 17.985 8.485 1.00 81.19 326 GLU A O 1
ATOM 2593 N N . ILE A 1 327 ? -1.223 16.515 8.970 1.00 72.75 327 ILE A N 1
ATOM 2594 C CA . ILE A 1 327 ? -1.899 17.396 9.925 1.00 72.75 327 ILE A CA 1
ATOM 2595 C C . ILE A 1 327 ? -1.240 17.255 11.301 1.00 72.75 327 ILE A C 1
ATOM 2597 O O . ILE A 1 327 ? -1.536 16.340 12.074 1.00 72.75 327 ILE A O 1
ATOM 2601 N N . VAL A 1 328 ? -0.347 18.191 11.616 1.00 62.12 328 VAL A N 1
ATOM 2602 C CA . VAL A 1 328 ? 0.172 18.390 12.971 1.00 62.12 328 VAL A CA 1
ATOM 2603 C C . VAL A 1 328 ? -0.857 19.206 13.747 1.00 62.12 328 VAL A C 1
ATOM 2605 O O . VAL A 1 328 ? -1.164 20.341 13.390 1.00 62.12 328 VAL A O 1
ATOM 2608 N N . ILE A 1 329 ? -1.420 18.634 14.810 1.00 59.62 329 ILE A N 1
ATOM 2609 C CA . ILE A 1 329 ? -2.259 19.403 15.729 1.00 59.62 329 ILE A CA 1
ATOM 2610 C C . ILE A 1 329 ? -1.318 20.334 16.496 1.00 59.62 329 ILE A C 1
ATOM 2612 O O . ILE A 1 329 ? -0.537 19.860 17.319 1.00 59.62 329 ILE A O 1
ATOM 2616 N N . SER A 1 330 ? -1.382 21.642 16.228 1.00 54.69 330 SER A N 1
ATOM 2617 C CA . SER A 1 330 ? -0.602 22.641 16.967 1.00 54.69 330 SER A CA 1
ATOM 2618 C C . SER A 1 330 ? -0.850 22.478 18.464 1.00 54.69 330 SER A C 1
ATOM 2620 O O . SER A 1 330 ? -2.011 22.377 18.896 1.00 54.69 330 SER A O 1
ATOM 2622 N N . GLN A 1 331 ? 0.237 22.438 19.237 1.00 57.59 331 GLN A N 1
ATOM 2623 C CA . GLN A 1 331 ? 0.180 22.371 20.694 1.00 57.59 331 GLN A CA 1
ATOM 2624 C C . GLN A 1 331 ? -0.635 23.553 21.231 1.00 57.59 331 GLN A C 1
ATOM 2626 O O . GLN A 1 331 ? -0.621 24.638 20.652 1.00 57.59 331 GLN A O 1
ATOM 2631 N N . ILE A 1 332 ? -1.373 23.332 22.323 1.00 63.66 332 ILE A N 1
ATOM 2632 C CA . ILE A 1 332 ? -2.280 24.332 22.915 1.00 63.66 332 ILE A CA 1
ATOM 2633 C C . ILE A 1 332 ? -1.544 25.649 23.202 1.00 63.66 332 ILE A C 1
ATOM 2635 O O . ILE A 1 332 ? -2.118 26.717 23.008 1.00 63.66 332 ILE A O 1
ATOM 2639 N N . ASP A 1 333 ? -0.266 25.578 23.571 1.00 62.00 333 ASP A N 1
ATOM 2640 C CA . ASP A 1 333 ? 0.550 26.753 23.875 1.00 62.00 333 ASP A CA 1
ATOM 2641 C C . ASP A 1 333 ? 0.813 27.638 22.646 1.00 62.00 333 ASP A C 1
ATOM 2643 O O . ASP A 1 333 ? 0.825 28.855 22.775 1.00 62.00 333 ASP A O 1
ATOM 2647 N N . GLN A 1 334 ? 0.888 27.063 21.440 1.00 57.53 334 GLN A N 1
ATOM 2648 C CA . GLN A 1 334 ? 1.054 27.814 20.184 1.00 57.53 334 GLN A CA 1
ATOM 2649 C C . GLN A 1 334 ? -0.251 28.438 19.669 1.00 57.53 334 GLN A C 1
ATOM 2651 O O . GLN A 1 334 ? -0.233 29.230 18.732 1.00 57.53 334 GLN A O 1
ATOM 2656 N N . ARG A 1 335 ? -1.404 28.079 20.250 1.00 56.97 335 ARG A N 1
ATOM 2657 C CA . ARG A 1 335 ? -2.700 28.677 19.883 1.00 56.97 335 ARG A CA 1
ATOM 2658 C C . ARG A 1 335 ? -2.953 30.008 20.583 1.00 56.97 335 ARG A C 1
ATOM 2660 O O . ARG A 1 335 ? -3.868 30.717 20.181 1.00 56.97 335 ARG A O 1
ATOM 2667 N N . LYS A 1 336 ? -2.179 30.328 21.628 1.00 60.78 336 LYS A N 1
ATOM 2668 C CA . LYS A 1 336 ? -2.324 31.580 22.383 1.00 60.78 336 LYS A CA 1
ATOM 2669 C C . LYS A 1 336 ? -1.822 32.802 21.612 1.00 60.78 336 LYS A C 1
ATOM 2671 O O . LYS A 1 336 ? -2.320 33.886 21.869 1.00 60.78 336 LYS A O 1
ATOM 2676 N N . ASP A 1 337 ? -0.939 32.609 20.634 1.00 60.94 337 ASP A N 1
ATOM 2677 C CA . ASP A 1 337 ? -0.352 33.697 19.836 1.00 60.94 337 ASP A CA 1
ATOM 2678 C C . ASP A 1 337 ? -1.119 33.986 18.527 1.00 60.94 337 ASP A C 1
ATOM 2680 O O . ASP A 1 337 ? -0.654 34.753 17.688 1.00 60.94 337 ASP A O 1
ATOM 2684 N N . ILE A 1 338 ? -2.278 33.348 18.317 1.00 60.16 338 ILE A N 1
ATOM 2685 C CA . ILE A 1 338 ? -3.098 33.478 17.093 1.00 60.16 338 ILE A CA 1
ATOM 2686 C C . ILE A 1 338 ? -4.409 34.253 17.364 1.00 60.16 338 ILE A C 1
ATOM 2688 O O . ILE A 1 338 ? -5.219 34.428 16.455 1.00 60.16 338 ILE A O 1
ATOM 2692 N N . ILE A 1 339 ? -4.634 34.730 18.596 1.00 50.91 339 ILE A N 1
ATOM 2693 C CA . ILE A 1 339 ? -5.827 35.512 18.975 1.00 50.91 339 ILE A CA 1
ATOM 2694 C C . ILE A 1 339 ? -5.481 36.989 19.112 1.00 50.91 339 ILE A C 1
ATOM 2696 O O . ILE A 1 339 ? -4.506 37.291 19.835 1.00 50.91 339 ILE A O 1
#

pLDDT: mean 77.39, std 23.97, range [31.73, 98.75]